Protein AF-A0A843KD02-F1 (afdb_monomer)

Structure (mmCIF, N/CA/C/O backbone):
data_AF-A0A843KD02-F1
#
_entry.id   AF-A0A843KD02-F1
#
loop_
_atom_site.group_PDB
_atom_site.id
_atom_site.type_symbol
_atom_site.label_atom_id
_atom_site.label_alt_id
_atom_site.label_comp_id
_atom_site.label_asym_id
_atom_site.label_entity_id
_atom_site.label_seq_id
_atom_site.pdbx_PDB_ins_code
_atom_site.Cartn_x
_atom_site.Cartn_y
_atom_site.Cartn_z
_atom_site.occupancy
_atom_site.B_iso_or_equiv
_atom_site.auth_seq_id
_atom_site.auth_comp_id
_atom_site.auth_asym_id
_atom_site.auth_atom_id
_atom_site.pdbx_PDB_model_num
ATOM 1 N N . MET A 1 1 ? -51.483 11.552 3.007 1.00 32.06 1 MET A N 1
ATOM 2 C CA . MET A 1 1 ? -51.786 10.573 1.941 1.00 32.06 1 MET A CA 1
ATOM 3 C C . MET A 1 1 ? -52.458 11.363 0.840 1.00 32.06 1 MET A C 1
ATOM 5 O O . MET A 1 1 ? -53.509 11.918 1.112 1.00 32.06 1 MET A O 1
ATOM 9 N N . HIS A 1 2 ? -51.812 11.511 -0.313 1.00 33.66 2 HIS A N 1
ATOM 10 C CA . HIS A 1 2 ? -52.429 12.105 -1.500 1.00 33.66 2 HIS A CA 1
ATOM 11 C C . HIS A 1 2 ? -52.855 10.956 -2.413 1.00 33.66 2 HIS A C 1
ATOM 13 O O . HIS A 1 2 ? -52.085 10.009 -2.581 1.00 33.66 2 HIS A O 1
ATOM 19 N N . ILE A 1 3 ? -54.082 11.013 -2.919 1.00 40.59 3 ILE A N 1
ATOM 20 C CA . ILE A 1 3 ? -54.577 10.119 -3.965 1.00 40.59 3 ILE A CA 1
ATOM 21 C C . ILE A 1 3 ? -54.337 10.852 -5.289 1.00 40.59 3 ILE A C 1
ATOM 23 O O . ILE A 1 3 ? -54.662 12.033 -5.387 1.00 40.59 3 ILE A O 1
ATOM 27 N N . ASP A 1 4 ? -53.688 10.180 -6.242 1.00 43.69 4 ASP A N 1
ATOM 28 C CA . ASP A 1 4 ? -53.538 10.655 -7.622 1.00 43.69 4 ASP A CA 1
ATOM 29 C C . ASP A 1 4 ? -54.827 10.331 -8.388 1.00 43.69 4 ASP A C 1
ATOM 31 O O . ASP A 1 4 ? -55.213 9.163 -8.460 1.00 43.69 4 ASP A O 1
ATOM 35 N N . ASP A 1 5 ? -55.463 11.350 -8.969 1.00 49.00 5 ASP A N 1
ATOM 36 C CA . ASP A 1 5 ? -56.744 11.242 -9.689 1.00 49.00 5 ASP A CA 1
ATOM 37 C C . ASP A 1 5 ? -56.591 10.951 -11.200 1.00 49.00 5 ASP A C 1
ATOM 39 O O . ASP A 1 5 ? -57.577 10.954 -11.938 1.00 49.00 5 ASP A O 1
ATOM 43 N N . GLU A 1 6 ? -55.378 10.676 -11.701 1.00 54.88 6 GLU A N 1
ATOM 44 C CA . GLU A 1 6 ? -55.204 10.281 -13.107 1.00 54.88 6 GLU A CA 1
ATOM 45 C C . GLU A 1 6 ? -55.430 8.772 -13.331 1.00 54.88 6 GLU A C 1
ATOM 47 O O . GLU A 1 6 ? -54.791 7.943 -12.671 1.00 54.88 6 GLU A O 1
ATOM 52 N N . PRO A 1 7 ? -56.282 8.381 -14.302 1.00 54.94 7 PRO A N 1
ATOM 53 C CA . PRO A 1 7 ? -56.555 6.979 -14.589 1.00 54.94 7 PRO A CA 1
ATOM 54 C C . PRO A 1 7 ? -55.362 6.292 -15.273 1.00 54.94 7 PRO A C 1
ATOM 56 O O . PRO A 1 7 ? -54.794 6.794 -16.244 1.00 54.94 7 PRO A O 1
ATOM 59 N N . LEU A 1 8 ? -55.015 5.098 -14.784 1.00 51.06 8 LEU A N 1
ATOM 60 C CA . LEU A 1 8 ? -53.982 4.236 -15.367 1.00 51.06 8 LEU A CA 1
ATOM 61 C C . LEU A 1 8 ? -54.344 3.837 -16.801 1.00 51.06 8 LEU A C 1
ATOM 63 O O . LEU A 1 8 ? -55.480 3.447 -17.083 1.00 51.06 8 LEU A O 1
ATOM 67 N N . ARG A 1 9 ? -53.363 3.877 -17.708 1.00 54.53 9 ARG A N 1
ATOM 68 C CA . ARG A 1 9 ? -53.560 3.401 -19.084 1.00 54.53 9 ARG A CA 1
ATOM 69 C C . ARG A 1 9 ? -53.550 1.865 -19.126 1.00 54.53 9 ARG A C 1
ATOM 71 O O . ARG A 1 9 ? -52.881 1.240 -18.300 1.00 54.53 9 ARG A O 1
ATOM 78 N N . PRO A 1 10 ? -54.239 1.226 -20.090 1.00 40.66 10 PRO A N 1
ATOM 79 C CA . PRO A 1 10 ? -54.243 -0.231 -20.215 1.00 40.66 10 PRO A CA 1
ATOM 80 C C . PRO A 1 10 ? -52.813 -0.789 -20.337 1.00 40.66 10 PRO A C 1
ATOM 82 O O . PRO A 1 10 ? -52.094 -0.457 -21.275 1.00 40.66 10 PRO A O 1
ATOM 85 N N . GLY A 1 11 ? -52.401 -1.617 -19.369 1.00 47.94 11 GLY A N 1
ATOM 86 C CA . GLY A 1 11 ? -51.058 -2.213 -19.288 1.00 47.94 11 GLY A CA 1
ATOM 87 C C . GLY A 1 11 ? -50.050 -1.476 -18.392 1.00 47.94 11 GLY A C 1
ATOM 88 O O . GLY A 1 11 ? -48.938 -1.967 -18.207 1.00 47.94 11 GLY A O 1
ATOM 89 N N . GLU A 1 12 ? -50.409 -0.331 -17.805 1.00 40.59 12 GLU A N 1
ATOM 90 C CA . GLU A 1 12 ? -49.536 0.416 -16.893 1.00 40.59 12 GLU A CA 1
ATOM 91 C C . GLU A 1 12 ? -49.563 -0.191 -15.479 1.00 40.59 12 GLU A C 1
ATOM 93 O O . GLU A 1 12 ? -50.566 -0.124 -14.769 1.00 40.59 12 GLU A O 1
ATOM 98 N N . VAL A 1 13 ? -48.441 -0.773 -15.043 1.00 45.72 13 VAL A N 1
ATOM 99 C CA . VAL A 1 13 ? -48.259 -1.252 -13.665 1.00 45.72 13 VAL A CA 1
ATOM 100 C C . VAL A 1 13 ? -47.452 -0.216 -12.884 1.00 45.72 13 VAL A C 1
ATOM 102 O O . VAL A 1 13 ? -46.231 -0.138 -13.016 1.00 45.72 13 VAL A O 1
ATOM 105 N N . ARG A 1 14 ? -48.113 0.580 -12.035 1.00 44.19 14 ARG A N 1
ATOM 106 C CA . ARG A 1 14 ? -47.422 1.461 -11.077 1.00 44.19 14 ARG A CA 1
ATOM 107 C C . ARG A 1 14 ? -47.046 0.673 -9.827 1.00 44.19 14 ARG A C 1
ATOM 109 O O . ARG A 1 14 ? -47.828 0.540 -8.889 1.00 44.19 14 ARG A O 1
ATOM 116 N N . ALA A 1 15 ? -45.827 0.142 -9.805 1.00 41.34 15 ALA A N 1
ATOM 117 C CA . ALA A 1 15 ? -45.254 -0.427 -8.592 1.00 41.34 15 ALA A CA 1
ATOM 118 C C . ALA A 1 15 ? -44.835 0.710 -7.645 1.00 41.34 15 ALA A C 1
ATOM 120 O O . ALA A 1 15 ? -43.741 1.264 -7.756 1.00 41.34 15 ALA A O 1
ATOM 121 N N . PHE A 1 16 ? -45.699 1.065 -6.693 1.00 38.22 16 PHE A N 1
ATOM 122 C CA . PHE A 1 16 ? -45.320 1.929 -5.576 1.00 38.22 16 PHE A CA 1
ATOM 123 C C . PHE A 1 16 ? -44.419 1.144 -4.616 1.00 38.22 16 PHE A C 1
ATOM 125 O O . PHE A 1 16 ? -44.873 0.585 -3.617 1.00 38.22 16 PHE A O 1
ATOM 132 N N . VAL A 1 17 ? -43.120 1.089 -4.911 1.00 41.28 17 VAL A N 1
ATOM 133 C CA . VAL A 1 17 ? -42.133 0.565 -3.963 1.00 41.28 17 VAL A CA 1
ATOM 134 C C . VAL A 1 17 ? -41.955 1.603 -2.857 1.00 41.28 17 VAL A C 1
ATOM 136 O O . VAL A 1 17 ? -41.122 2.504 -2.939 1.00 41.28 17 VAL A O 1
ATOM 139 N N . LYS A 1 18 ? -42.754 1.488 -1.790 1.00 35.91 18 LYS A N 1
ATOM 140 C CA . LYS A 1 18 ? -42.422 2.117 -0.509 1.00 35.91 18 LYS A CA 1
ATOM 141 C C . LYS A 1 18 ? -41.148 1.453 0.004 1.00 35.91 18 LYS A C 1
ATOM 143 O O . LYS A 1 18 ? -41.208 0.381 0.605 1.00 35.91 18 LYS A O 1
ATOM 148 N N . TYR A 1 19 ? -40.004 2.100 -0.199 1.00 41.25 19 TYR A N 1
ATOM 149 C CA . TYR A 1 19 ? -38.806 1.790 0.569 1.00 41.25 19 TYR A CA 1
ATOM 150 C C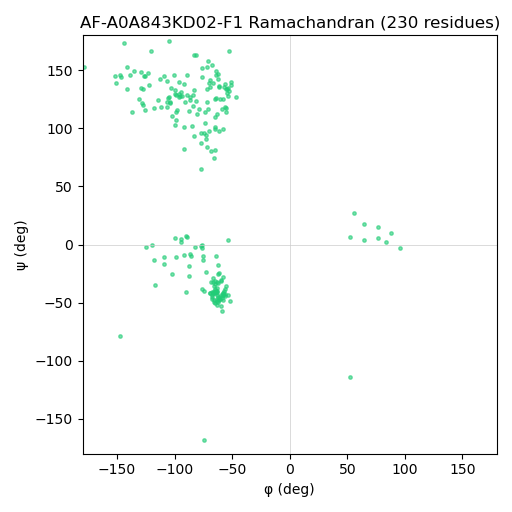 . TYR A 1 19 ? -39.124 2.071 2.040 1.00 41.25 19 TYR A C 1
ATOM 152 O O . TYR A 1 19 ? -39.099 3.215 2.491 1.00 41.25 19 TYR A O 1
ATOM 160 N N . LYS A 1 20 ? -39.468 1.025 2.801 1.00 39.34 20 LYS A N 1
ATOM 161 C CA . LYS A 1 20 ? -39.332 1.087 4.254 1.00 39.34 20 LYS A CA 1
ATOM 162 C C . LYS A 1 20 ? -37.853 1.359 4.501 1.00 39.34 20 LYS A C 1
ATOM 164 O O . LYS A 1 20 ? -37.009 0.565 4.094 1.00 39.34 20 LYS A O 1
ATOM 169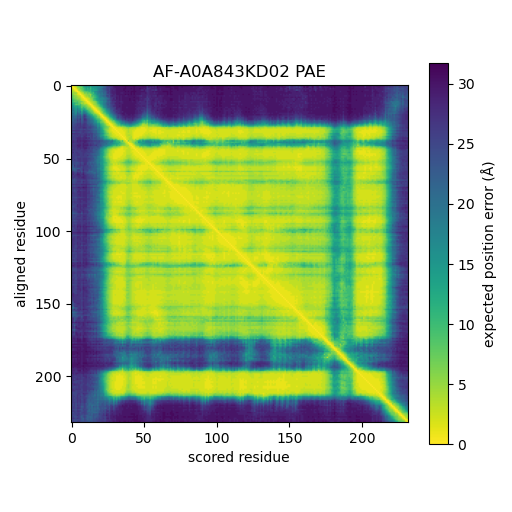 N N . SER A 1 21 ? -37.553 2.504 5.099 1.00 45.78 21 SER A N 1
ATOM 170 C CA . SER A 1 21 ? -36.219 2.895 5.537 1.00 45.78 21 SER A CA 1
ATOM 171 C C . SER A 1 21 ? -35.767 1.967 6.664 1.00 45.78 21 SER A C 1
ATOM 173 O O . SER A 1 21 ? -35.783 2.328 7.839 1.00 45.78 21 SER A O 1
ATOM 175 N N . THR A 1 22 ? -35.410 0.735 6.319 1.00 46.38 22 THR A N 1
ATOM 176 C CA . THR A 1 22 ? -34.542 -0.081 7.157 1.00 46.38 22 THR A CA 1
ATOM 177 C C . THR A 1 22 ? -33.207 0.659 7.200 1.00 46.38 22 THR A C 1
ATOM 179 O O . THR A 1 22 ? -32.698 0.987 6.124 1.00 46.38 22 THR A O 1
ATOM 182 N N . PRO A 1 23 ? -32.637 0.982 8.376 1.00 41.84 23 PRO A N 1
ATOM 183 C CA . PRO A 1 23 ? -31.315 1.589 8.413 1.00 41.84 23 PRO A CA 1
ATOM 184 C C . PRO A 1 23 ? -30.366 0.653 7.666 1.00 41.84 23 PRO A C 1
ATOM 186 O O . PRO A 1 23 ? -30.246 -0.526 8.011 1.00 41.84 23 PRO A O 1
ATOM 189 N N . ALA A 1 24 ? -29.772 1.152 6.580 1.00 54.53 24 ALA A N 1
ATOM 190 C CA . ALA A 1 24 ? -28.795 0.396 5.819 1.00 54.53 24 ALA A CA 1
ATOM 191 C C . ALA A 1 24 ? -27.715 -0.065 6.801 1.00 54.53 24 ALA A C 1
ATOM 193 O O . ALA A 1 24 ? -27.194 0.746 7.571 1.00 54.53 24 ALA A O 1
ATOM 194 N N . ARG A 1 25 ? -27.410 -1.370 6.815 1.00 50.53 25 ARG A N 1
ATOM 195 C CA . ARG A 1 25 ? -26.262 -1.896 7.562 1.00 50.53 25 ARG A CA 1
ATOM 196 C C . ARG A 1 25 ? -25.067 -0.987 7.241 1.00 50.53 25 ARG A C 1
ATOM 198 O O . ARG A 1 25 ? -24.831 -0.774 6.048 1.00 50.53 25 ARG A O 1
ATOM 205 N N . PRO A 1 26 ? -24.352 -0.433 8.240 1.00 58.72 26 PRO A N 1
ATOM 206 C CA . PRO A 1 26 ? -23.206 0.419 7.957 1.00 58.72 26 PRO A CA 1
ATOM 207 C C . PRO A 1 26 ? -22.272 -0.346 7.024 1.00 58.72 26 PRO A C 1
ATOM 209 O O . PRO A 1 26 ? -22.031 -1.541 7.238 1.00 58.72 26 PRO A O 1
ATOM 212 N N . ALA A 1 27 ? -21.834 0.317 5.952 1.00 65.75 27 ALA A N 1
ATOM 213 C CA . ALA A 1 27 ? -20.947 -0.298 4.979 1.00 65.75 27 ALA A CA 1
ATOM 214 C C . ALA A 1 27 ? -19.751 -0.918 5.723 1.00 65.75 27 ALA A C 1
ATOM 216 O O . ALA A 1 27 ? -19.285 -0.343 6.717 1.00 65.75 27 ALA A O 1
ATOM 217 N N . PRO A 1 28 ? -19.283 -2.111 5.311 1.00 73.31 28 PRO A N 1
ATOM 218 C CA . PRO A 1 28 ? -18.129 -2.718 5.950 1.00 73.31 28 PRO A CA 1
ATOM 219 C C . PRO A 1 28 ? -16.972 -1.720 5.915 1.00 73.31 28 PRO A C 1
ATOM 221 O O . PRO A 1 28 ? -16.721 -1.076 4.895 1.00 73.31 28 PRO A O 1
ATOM 224 N N . GLN A 1 29 ? -16.298 -1.567 7.055 1.00 86.94 29 GLN A N 1
ATOM 225 C CA . GLN A 1 29 ? -15.121 -0.710 7.149 1.00 86.94 29 GLN A CA 1
ATOM 226 C C . GLN A 1 29 ? -14.102 -1.179 6.108 1.00 86.94 29 GLN A C 1
ATOM 228 O O . GLN A 1 29 ? -13.921 -2.383 5.929 1.00 86.94 29 GLN A O 1
ATOM 233 N N . ARG A 1 30 ? -13.456 -0.239 5.419 1.00 93.62 30 ARG A N 1
ATOM 234 C CA . ARG A 1 30 ? -12.474 -0.552 4.380 1.00 93.62 30 ARG A CA 1
ATOM 235 C C . ARG A 1 30 ? -11.072 -0.278 4.874 1.00 93.62 30 ARG A C 1
ATOM 237 O O . ARG A 1 30 ? -10.778 0.840 5.309 1.00 93.62 30 ARG A O 1
ATOM 244 N N . TYR A 1 31 ? -10.219 -1.286 4.770 1.00 95.81 31 TYR A N 1
ATOM 245 C CA . TYR A 1 31 ? -8.817 -1.192 5.136 1.00 95.81 31 TYR A CA 1
ATOM 246 C C . TYR A 1 31 ? -7.921 -1.567 3.966 1.00 95.81 31 TYR A C 1
ATOM 248 O O . TYR A 1 31 ? -8.243 -2.433 3.155 1.00 95.81 31 TYR A O 1
ATOM 256 N N . PHE A 1 32 ? -6.764 -0.927 3.909 1.00 96.94 32 PHE A N 1
ATOM 257 C CA . PHE A 1 32 ? -5.723 -1.228 2.947 1.00 96.94 32 PHE A CA 1
ATOM 258 C C . PHE A 1 32 ? -4.424 -1.438 3.711 1.00 96.94 32 PHE A C 1
ATOM 260 O O . PHE A 1 32 ? -4.001 -0.557 4.456 1.00 96.94 32 PHE A O 1
ATOM 267 N N . VAL A 1 33 ? -3.823 -2.611 3.558 1.00 97.62 33 VAL A N 1
ATOM 268 C CA . VAL A 1 33 ? -2.510 -2.924 4.122 1.00 97.62 33 VAL A CA 1
ATOM 269 C C . VAL A 1 33 ? -1.502 -2.736 3.004 1.00 97.62 33 VAL A C 1
ATOM 271 O O . VAL A 1 33 ? -1.579 -3.456 2.017 1.00 97.62 33 VAL A O 1
ATOM 274 N N . GLY A 1 34 ? -0.612 -1.760 3.112 1.00 96.62 34 GLY A N 1
ATOM 275 C CA . GLY A 1 34 ? 0.504 -1.600 2.187 1.00 96.62 34 GLY A CA 1
ATOM 276 C C . GLY A 1 34 ? 1.761 -2.228 2.751 1.00 96.62 34 GLY A C 1
ATOM 277 O O . GLY A 1 34 ? 2.014 -2.116 3.948 1.00 96.62 34 GLY A O 1
ATOM 278 N N . TRP A 1 35 ? 2.526 -2.886 1.892 1.00 95.25 35 TRP A N 1
ATOM 279 C CA . TRP A 1 35 ? 3.757 -3.567 2.257 1.00 95.25 35 TRP A CA 1
ATOM 280 C C . TRP A 1 35 ? 4.837 -3.280 1.217 1.00 95.25 35 TRP A C 1
ATOM 282 O O . TRP A 1 35 ? 4.718 -3.691 0.060 1.00 95.25 35 TRP A O 1
ATOM 292 N N . ASP A 1 36 ? 5.872 -2.566 1.648 1.00 92.06 36 ASP A N 1
ATOM 293 C CA . ASP A 1 36 ? 7.106 -2.407 0.891 1.00 92.06 36 ASP A CA 1
ATOM 294 C C . ASP A 1 36 ? 8.143 -3.430 1.371 1.00 92.06 36 ASP A C 1
ATOM 296 O O . ASP A 1 36 ? 8.382 -3.586 2.575 1.00 92.06 36 ASP A O 1
ATOM 300 N N . ILE A 1 37 ? 8.698 -4.188 0.428 1.00 87.81 37 ILE A N 1
ATOM 301 C CA . ILE A 1 37 ? 9.467 -5.399 0.712 1.00 87.81 37 ILE A CA 1
ATOM 302 C C . ILE A 1 37 ? 10.958 -5.077 0.663 1.00 87.81 37 ILE A C 1
ATOM 304 O O . ILE A 1 37 ? 11.553 -4.963 -0.407 1.00 87.81 37 ILE A O 1
ATOM 308 N N . GLY A 1 38 ? 11.572 -5.040 1.842 1.00 82.06 38 GLY A N 1
ATOM 309 C CA . GLY A 1 38 ? 13.021 -4.996 2.035 1.00 82.06 38 GLY A CA 1
ATOM 310 C C . GLY A 1 38 ? 13.585 -6.349 2.486 1.00 82.06 38 GLY A C 1
ATOM 311 O O . GLY A 1 38 ? 12.848 -7.301 2.758 1.00 82.06 38 GLY A O 1
ATOM 312 N N . GLN A 1 39 ? 14.912 -6.459 2.591 1.00 67.25 39 GLN A N 1
ATOM 313 C CA . GLN A 1 39 ? 15.539 -7.641 3.201 1.00 67.25 39 GLN A CA 1
ATOM 314 C C . GLN A 1 39 ? 16.841 -7.308 3.936 1.00 67.25 39 GLN A C 1
ATOM 316 O O . GLN A 1 39 ? 16.852 -7.262 5.165 1.00 67.25 39 GLN A O 1
ATOM 321 N N . SER A 1 40 ? 17.944 -7.138 3.203 1.00 61.97 40 SER A N 1
ATOM 322 C CA . SER A 1 40 ? 19.294 -7.171 3.791 1.00 61.97 40 SER A CA 1
ATOM 323 C C . SER A 1 40 ? 19.930 -5.794 3.983 1.00 61.97 40 SER A C 1
ATOM 325 O O . SER A 1 40 ? 20.813 -5.662 4.823 1.00 61.97 40 SER A O 1
ATOM 327 N N . GLN A 1 41 ? 19.518 -4.793 3.201 1.00 61.66 41 GLN A N 1
ATOM 328 C CA . GLN A 1 41 ? 20.039 -3.418 3.281 1.00 61.66 41 GLN A CA 1
ATOM 329 C C . GLN A 1 41 ? 18.945 -2.419 3.669 1.00 61.66 41 GLN A C 1
ATOM 331 O O . GLN A 1 41 ? 19.209 -1.506 4.442 1.00 61.66 41 GLN A O 1
ATOM 336 N N . ASP A 1 42 ? 17.715 -2.662 3.212 1.00 70.94 42 ASP A N 1
ATOM 337 C CA . ASP A 1 42 ? 16.548 -1.840 3.512 1.00 70.94 42 ASP A CA 1
ATOM 338 C C . ASP A 1 42 ? 15.573 -2.556 4.448 1.00 70.94 42 ASP A C 1
ATOM 340 O O . ASP A 1 42 ? 15.375 -3.778 4.369 1.00 70.94 42 ASP A O 1
ATOM 344 N N . TYR A 1 43 ? 14.937 -1.774 5.320 1.00 80.94 43 TYR A N 1
ATOM 345 C CA . TYR A 1 43 ? 13.811 -2.234 6.124 1.00 80.94 43 TYR A CA 1
ATOM 346 C C . TYR A 1 43 ? 12.624 -2.602 5.228 1.00 80.94 43 TYR A C 1
ATOM 348 O O . TYR A 1 43 ? 12.421 -2.024 4.166 1.00 80.94 43 TYR A O 1
ATOM 356 N N . SER A 1 44 ? 11.818 -3.568 5.671 1.00 89.31 44 SER A N 1
ATOM 357 C CA . SER A 1 44 ? 10.479 -3.752 5.100 1.00 89.31 44 SER A CA 1
ATOM 358 C C . SER A 1 44 ? 9.499 -2.894 5.875 1.00 89.31 44 SER A C 1
ATOM 360 O O . SER A 1 44 ? 9.450 -2.998 7.102 1.00 89.31 44 SER A O 1
ATOM 362 N N . ALA A 1 45 ? 8.706 -2.088 5.183 1.00 93.06 45 ALA A N 1
ATOM 363 C CA . ALA A 1 45 ? 7.720 -1.217 5.802 1.00 93.06 45 ALA A CA 1
ATOM 364 C C . ALA A 1 45 ? 6.305 -1.746 5.580 1.00 93.06 45 ALA A C 1
ATOM 366 O O . ALA A 1 45 ? 5.958 -2.218 4.496 1.00 93.06 45 ALA A O 1
ATOM 367 N N . VAL A 1 46 ? 5.460 -1.632 6.602 1.00 96.00 46 VAL A N 1
ATOM 368 C CA . VAL A 1 46 ? 4.041 -1.978 6.514 1.00 96.00 46 VAL A CA 1
ATOM 369 C C . VAL A 1 46 ? 3.208 -0.822 7.047 1.00 96.00 46 VAL A C 1
ATOM 371 O O . VAL A 1 46 ? 3.485 -0.263 8.110 1.00 96.00 46 VAL A O 1
ATOM 374 N N . ALA A 1 47 ? 2.155 -0.476 6.313 1.00 96.75 47 ALA A N 1
ATOM 375 C CA . ALA A 1 47 ? 1.193 0.541 6.703 1.00 96.75 47 ALA A CA 1
ATOM 376 C C . ALA A 1 47 ? -0.229 -0.015 6.654 1.00 96.75 47 ALA A C 1
ATOM 378 O O . ALA A 1 47 ? -0.575 -0.791 5.766 1.00 96.75 47 ALA A O 1
ATOM 379 N N . VAL A 1 48 ? -1.090 0.425 7.574 1.00 96.94 48 VAL A N 1
ATOM 380 C CA . VAL A 1 48 ? -2.531 0.136 7.511 1.00 96.94 48 VAL A CA 1
ATOM 381 C C . VAL A 1 48 ? -3.302 1.436 7.381 1.00 96.94 48 VAL A C 1
ATOM 383 O O . VAL A 1 48 ? -3.290 2.280 8.279 1.00 96.94 48 VAL A O 1
ATOM 386 N N . LEU A 1 49 ? -4.013 1.577 6.269 1.00 96.31 49 LEU A N 1
ATOM 387 C CA . LEU A 1 49 ? -4.876 2.705 5.968 1.00 96.31 49 LEU A CA 1
ATOM 388 C C . LEU A 1 49 ? -6.329 2.295 6.179 1.00 96.31 49 LEU A C 1
ATOM 390 O O . LEU A 1 49 ? -6.770 1.246 5.719 1.00 96.31 49 LEU A O 1
ATOM 394 N N . LYS A 1 50 ? -7.097 3.155 6.836 1.00 95.62 50 LYS A N 1
ATOM 395 C CA . LYS A 1 50 ? -8.548 3.055 6.953 1.00 95.62 50 LYS A CA 1
ATOM 396 C C . LYS A 1 50 ? -9.190 4.083 6.029 1.00 95.62 50 LYS A C 1
ATOM 398 O O . LYS A 1 50 ? -8.893 5.270 6.153 1.00 95.62 50 LYS A O 1
ATOM 403 N N . LYS A 1 51 ? -10.104 3.658 5.156 1.00 94.25 51 LYS A N 1
ATOM 404 C CA . LYS A 1 51 ? -10.952 4.583 4.391 1.00 94.25 51 LYS A CA 1
ATOM 405 C C . LYS A 1 51 ? -12.185 4.936 5.221 1.00 94.25 51 LYS A C 1
ATOM 407 O O . LYS A 1 51 ? -12.866 4.053 5.737 1.00 94.25 51 LYS A O 1
ATOM 412 N N . THR A 1 52 ? -12.433 6.226 5.401 1.00 90.56 52 THR A N 1
ATOM 413 C CA . THR A 1 52 ? -13.598 6.743 6.121 1.00 90.56 52 THR A CA 1
ATOM 414 C C . THR A 1 52 ? -14.811 6.800 5.201 1.00 90.56 52 THR A C 1
ATOM 416 O O . THR A 1 52 ? -14.676 6.809 3.976 1.00 90.56 52 THR A O 1
ATOM 419 N N . ASP A 1 53 ? -16.003 6.907 5.785 1.00 85.75 53 ASP A N 1
ATOM 420 C CA . ASP A 1 53 ? -17.253 7.026 5.022 1.00 85.75 53 ASP A CA 1
ATOM 421 C C . ASP A 1 53 ? -17.292 8.298 4.156 1.00 85.75 53 ASP A C 1
ATOM 423 O O . ASP A 1 53 ? -17.928 8.324 3.107 1.00 85.75 53 ASP A O 1
ATOM 427 N N . ALA A 1 54 ? -16.546 9.336 4.552 1.00 85.44 54 ALA A N 1
ATOM 428 C CA . ALA A 1 54 ? -16.374 10.570 3.786 1.00 85.44 54 ALA A CA 1
ATOM 429 C C . ALA A 1 54 ? -15.398 10.429 2.599 1.00 85.44 54 ALA A C 1
ATOM 431 O O . ALA A 1 54 ? -15.154 11.401 1.891 1.00 85.44 54 ALA A O 1
ATOM 432 N N . GLY A 1 55 ? -14.801 9.250 2.396 1.00 86.25 55 GLY A N 1
ATOM 433 C CA . GLY A 1 55 ? -13.827 8.996 1.333 1.00 86.25 55 GLY A CA 1
ATOM 434 C C . GLY A 1 55 ? -12.391 9.407 1.666 1.00 86.25 55 GLY A C 1
ATOM 435 O O . GLY A 1 55 ? -11.513 9.214 0.830 1.00 86.25 55 GLY A O 1
ATOM 436 N N . ASN A 1 56 ? -12.139 9.913 2.878 1.00 91.88 56 ASN A N 1
ATOM 437 C CA . ASN A 1 56 ? -10.794 10.251 3.349 1.00 91.88 56 ASN A CA 1
ATOM 438 C C . ASN A 1 56 ? -10.052 9.007 3.851 1.00 91.88 56 ASN A C 1
ATOM 440 O O . ASN A 1 56 ? -10.662 7.995 4.194 1.00 91.88 56 ASN A O 1
ATOM 444 N N . TYR A 1 57 ? -8.738 9.113 3.983 1.00 95.19 57 TYR A N 1
ATOM 445 C CA . TYR A 1 57 ? -7.861 8.056 4.467 1.00 95.19 57 TYR A CA 1
ATOM 446 C C . TYR A 1 57 ? -7.248 8.423 5.813 1.00 95.19 57 TYR A C 1
ATOM 448 O O . TYR A 1 57 ? -6.887 9.574 6.062 1.00 95.19 57 TYR A O 1
ATOM 456 N N . VAL A 1 58 ? -7.107 7.430 6.684 1.00 95.44 58 VAL A N 1
ATOM 457 C CA . VAL A 1 58 ? -6.361 7.563 7.935 1.00 95.44 58 VAL A CA 1
ATOM 458 C C . VAL A 1 58 ? -5.336 6.443 8.020 1.00 95.44 58 VAL A C 1
ATOM 460 O O . VAL A 1 58 ? -5.706 5.271 7.999 1.00 95.44 58 VAL A O 1
ATOM 463 N N . VAL A 1 59 ? -4.056 6.795 8.108 1.00 95.62 59 VAL A N 1
ATOM 464 C CA . VAL A 1 59 ? -2.986 5.853 8.443 1.00 95.62 59 VAL A CA 1
ATOM 465 C C . VAL A 1 59 ? -3.112 5.543 9.932 1.00 95.62 59 VAL A C 1
ATOM 467 O O . VAL A 1 59 ? -2.956 6.437 10.763 1.00 95.62 59 VAL A O 1
ATOM 470 N N . ASN A 1 60 ? -3.437 4.293 10.256 1.00 93.44 60 ASN A N 1
ATOM 471 C CA . ASN A 1 60 ? -3.711 3.816 11.615 1.00 93.44 60 ASN A CA 1
ATOM 472 C C . ASN A 1 60 ? -2.612 2.904 12.169 1.00 93.44 60 ASN A C 1
ATOM 474 O O . ASN A 1 60 ? -2.654 2.560 13.346 1.00 93.44 60 ASN A O 1
ATOM 478 N N . HIS A 1 61 ? -1.679 2.476 11.324 1.00 94.88 61 HIS A N 1
ATOM 479 C CA . HIS A 1 61 ? -0.555 1.631 11.703 1.00 94.88 61 HIS A CA 1
ATOM 480 C C . HIS A 1 61 ? 0.612 1.912 10.772 1.00 94.88 61 HIS A C 1
ATOM 482 O O . HIS A 1 61 ? 0.398 2.059 9.566 1.00 94.88 61 HIS A O 1
ATOM 488 N N . LEU A 1 62 ? 1.809 1.960 11.342 1.00 94.00 62 LEU A N 1
ATOM 489 C CA . LEU A 1 62 ? 3.083 2.028 10.641 1.00 94.00 62 LEU A CA 1
ATOM 490 C C . LEU A 1 62 ? 4.076 1.161 11.405 1.00 94.00 62 LEU A C 1
ATOM 492 O O . LEU A 1 62 ? 4.174 1.251 12.630 1.00 94.00 62 LEU A O 1
ATOM 496 N N . GLU A 1 63 ? 4.814 0.337 10.682 1.00 93.50 63 GLU A N 1
ATOM 497 C CA . GLU A 1 63 ? 5.868 -0.498 11.242 1.00 93.50 63 GLU A CA 1
ATOM 498 C C . GLU A 1 63 ? 6.992 -0.688 10.225 1.00 93.50 63 GLU A C 1
ATOM 500 O O . GLU A 1 63 ? 6.747 -0.788 9.023 1.00 93.50 63 GLU A O 1
ATOM 505 N N . ARG A 1 64 ? 8.224 -0.779 10.729 1.00 92.81 64 ARG A N 1
ATOM 506 C CA . ARG A 1 64 ? 9.355 -1.369 10.014 1.00 92.81 64 ARG A CA 1
ATOM 507 C C . ARG A 1 64 ? 9.603 -2.754 10.604 1.00 92.81 64 ARG A C 1
ATOM 509 O O . ARG A 1 64 ? 9.794 -2.882 11.814 1.00 92.81 64 ARG A O 1
ATOM 516 N N . LEU A 1 65 ? 9.565 -3.791 9.772 1.00 91.50 65 LEU A N 1
ATOM 517 C CA . LEU A 1 65 ? 9.899 -5.154 10.183 1.00 91.50 65 LEU A CA 1
ATOM 518 C C . LEU A 1 65 ? 11.392 -5.241 10.512 1.00 91.50 65 LEU A C 1
ATOM 520 O O . LEU A 1 65 ? 12.197 -4.467 9.999 1.00 91.50 65 LEU A O 1
ATOM 524 N N . SER A 1 66 ? 11.775 -6.193 11.363 1.00 87.12 66 SER A N 1
ATOM 525 C CA . SER A 1 66 ? 13.176 -6.382 11.750 1.00 87.12 66 SER A CA 1
ATOM 526 C C . SER A 1 66 ? 14.077 -6.585 10.527 1.00 87.12 66 SER A C 1
ATOM 528 O O . SER A 1 66 ? 13.761 -7.386 9.645 1.00 87.12 66 SER A O 1
ATOM 530 N N . LEU A 1 67 ? 15.213 -5.885 10.491 1.00 86.69 67 LEU A N 1
ATOM 531 C CA . LEU A 1 67 ? 16.190 -6.019 9.411 1.00 86.69 67 LEU A CA 1
ATOM 532 C C . LEU A 1 67 ? 16.649 -7.480 9.288 1.00 86.69 67 LEU A C 1
ATOM 534 O O . LEU A 1 67 ? 16.898 -8.146 10.295 1.00 86.69 67 LEU A O 1
ATOM 538 N N . GLY A 1 68 ? 16.729 -7.991 8.059 1.00 85.19 68 GLY A N 1
ATOM 539 C CA . GLY A 1 68 ? 17.069 -9.390 7.799 1.00 85.19 68 GLY A CA 1
ATOM 540 C C . GLY A 1 68 ? 15.938 -10.393 8.060 1.00 85.19 68 GLY A C 1
ATOM 541 O O . GLY A 1 68 ? 16.162 -11.598 7.931 1.00 85.19 68 GLY A O 1
ATOM 542 N N . MET A 1 69 ? 14.720 -9.943 8.391 1.00 90.19 69 MET A N 1
ATOM 543 C CA . MET A 1 69 ? 13.561 -10.835 8.489 1.00 90.19 69 MET A CA 1
ATOM 544 C C . MET A 1 69 ? 13.331 -11.559 7.155 1.00 90.19 69 MET A C 1
ATOM 546 O O . MET A 1 69 ? 13.188 -10.933 6.104 1.00 90.19 69 MET A O 1
ATOM 550 N N . SER A 1 70 ? 13.274 -12.893 7.201 1.00 91.88 70 SER A N 1
ATOM 551 C CA . SER A 1 70 ? 13.098 -13.717 6.001 1.00 91.88 70 SER A CA 1
ATOM 552 C C . SER A 1 70 ? 11.747 -13.460 5.322 1.00 91.88 70 SER A C 1
ATOM 554 O O . SER A 1 70 ? 10.748 -13.252 6.013 1.00 91.88 70 SER A O 1
ATOM 556 N N . TYR A 1 71 ? 11.676 -13.535 3.987 1.00 92.31 71 TYR A N 1
ATOM 557 C CA . TYR A 1 71 ? 10.410 -13.347 3.264 1.00 92.31 71 TYR A CA 1
ATOM 558 C C . TYR A 1 71 ? 9.275 -14.259 3.759 1.00 92.31 71 TYR A C 1
ATOM 560 O O . TYR A 1 71 ? 8.182 -13.743 3.973 1.00 92.31 71 TYR A O 1
ATOM 568 N N . PRO A 1 72 ? 9.481 -15.567 4.032 1.00 93.88 72 PRO A N 1
ATOM 569 C CA . PRO A 1 72 ? 8.436 -16.396 4.637 1.00 93.88 72 PRO A CA 1
ATOM 570 C C . PRO A 1 72 ? 7.909 -15.835 5.964 1.00 93.88 72 PRO A C 1
ATOM 572 O O . PRO A 1 72 ? 6.693 -15.748 6.138 1.00 93.88 72 PRO A O 1
ATOM 575 N N . SER A 1 73 ? 8.805 -15.385 6.851 1.00 94.50 73 SER A N 1
ATOM 576 C CA . SER A 1 73 ? 8.438 -14.766 8.132 1.00 94.50 73 SER A CA 1
ATOM 577 C C . SER A 1 73 ? 7.685 -13.447 7.949 1.00 94.50 73 SER A C 1
ATOM 579 O O . SER A 1 73 ? 6.721 -13.197 8.669 1.00 94.50 73 SER A O 1
ATOM 581 N N . GLN A 1 74 ? 8.067 -12.628 6.965 1.00 94.38 74 GLN A N 1
ATOM 582 C CA . GLN A 1 74 ? 7.316 -11.416 6.629 1.00 94.38 74 GLN A CA 1
ATOM 583 C C . GLN A 1 74 ? 5.899 -11.769 6.146 1.00 94.38 74 GLN A C 1
ATOM 585 O O . GLN A 1 74 ? 4.925 -11.173 6.596 1.00 94.38 74 GLN A O 1
ATOM 590 N N . ILE A 1 75 ? 5.748 -12.793 5.297 1.00 95.19 75 ILE A N 1
ATOM 591 C CA . ILE A 1 75 ? 4.427 -13.246 4.833 1.00 95.19 75 ILE A CA 1
ATOM 592 C C . ILE A 1 75 ? 3.583 -13.777 6.007 1.00 95.19 75 ILE A C 1
ATOM 594 O O . ILE A 1 75 ? 2.385 -13.505 6.057 1.00 95.19 75 ILE A O 1
ATOM 598 N N . ASP A 1 76 ? 4.171 -14.521 6.953 1.00 95.62 76 ASP A N 1
ATOM 599 C CA . ASP A 1 76 ? 3.496 -14.939 8.199 1.00 95.62 76 ASP A CA 1
ATOM 600 C C . ASP A 1 76 ? 2.998 -13.750 9.025 1.00 95.62 76 ASP A C 1
ATOM 602 O O . ASP A 1 76 ? 1.866 -13.756 9.523 1.00 95.62 76 ASP A O 1
ATOM 606 N N . HIS A 1 77 ? 3.829 -12.715 9.143 1.00 95.31 77 HIS A N 1
ATOM 607 C CA . HIS A 1 77 ? 3.483 -11.490 9.851 1.00 95.31 77 HIS A CA 1
ATOM 608 C C . HIS A 1 77 ? 2.305 -10.771 9.184 1.00 95.31 77 HIS A C 1
ATOM 610 O O . HIS A 1 77 ? 1.306 -10.487 9.846 1.00 95.31 77 HIS A O 1
ATOM 616 N N . ILE A 1 78 ? 2.350 -10.578 7.861 1.00 95.56 78 ILE A N 1
ATOM 617 C CA . ILE A 1 78 ? 1.253 -9.966 7.094 1.00 95.56 78 ILE A CA 1
ATOM 618 C C . ILE A 1 78 ? -0.024 -10.812 7.160 1.00 95.56 78 ILE A C 1
ATOM 620 O O . ILE A 1 78 ? -1.114 -10.263 7.335 1.00 95.56 78 ILE A O 1
ATOM 624 N N . TYR A 1 79 ? 0.088 -12.142 7.072 1.00 95.00 79 TYR A N 1
ATOM 625 C CA . TYR A 1 79 ? -1.049 -13.053 7.233 1.00 95.00 79 TYR A CA 1
ATOM 626 C C . TYR A 1 79 ? -1.724 -12.858 8.593 1.00 95.00 79 TYR A C 1
ATOM 628 O O . TYR A 1 79 ? -2.947 -12.727 8.680 1.00 95.00 79 TYR A O 1
ATOM 636 N N . SER A 1 80 ? -0.924 -12.806 9.656 1.00 94.94 80 SER A N 1
ATOM 637 C CA . SER A 1 80 ? -1.406 -12.619 11.023 1.00 94.94 80 SER A CA 1
ATOM 638 C C . SER A 1 80 ? -2.036 -11.239 11.213 1.00 94.94 80 SER A C 1
ATOM 640 O O . SER A 1 80 ? -3.091 -11.124 11.837 1.00 94.94 80 SER A O 1
ATOM 642 N N . LEU A 1 81 ? -1.435 -10.197 10.629 1.00 94.12 81 LEU A N 1
ATOM 643 C CA . LEU A 1 81 ? -1.949 -8.830 10.663 1.00 94.12 81 LEU A CA 1
ATOM 644 C C . LEU A 1 81 ? -3.314 -8.731 9.970 1.00 94.12 81 LEU A C 1
ATOM 646 O O . LEU A 1 81 ? -4.266 -8.232 10.570 1.00 94.12 81 LEU A O 1
ATOM 650 N N . ALA A 1 82 ? -3.443 -9.260 8.750 1.00 93.19 82 ALA A N 1
ATOM 651 C CA . ALA A 1 82 ? -4.694 -9.243 7.990 1.00 93.19 82 ALA A CA 1
ATOM 652 C C . ALA A 1 82 ? -5.823 -10.031 8.684 1.00 93.19 82 ALA A C 1
ATOM 654 O O . ALA A 1 82 ? -6.988 -9.641 8.606 1.00 93.19 82 ALA A O 1
ATOM 655 N N . ASN A 1 83 ? -5.480 -11.097 9.416 1.00 92.75 83 ASN A N 1
ATOM 656 C CA . ASN A 1 83 ? -6.424 -11.922 10.177 1.00 92.75 83 ASN A CA 1
ATOM 657 C C . ASN A 1 83 ? -6.661 -11.444 11.623 1.00 92.75 83 ASN A C 1
ATOM 659 O O . ASN A 1 83 ? -7.391 -12.084 12.386 1.00 92.75 83 ASN A O 1
ATOM 663 N N . ARG A 1 84 ? -6.115 -10.291 12.020 1.00 93.00 84 ARG A N 1
ATOM 664 C CA . ARG A 1 84 ? -6.367 -9.686 13.333 1.00 93.00 84 ARG A CA 1
ATOM 665 C C . ARG A 1 84 ? -7.590 -8.768 13.285 1.00 93.00 84 ARG A C 1
ATOM 667 O O . ARG A 1 84 ? -7.824 -8.072 12.303 1.00 93.00 84 ARG A O 1
ATOM 674 N N . LYS A 1 85 ? -8.377 -8.683 14.365 1.00 88.75 85 LYS A N 1
ATOM 675 C CA . LYS A 1 85 ? -9.416 -7.637 14.482 1.00 88.75 85 LYS A CA 1
ATOM 676 C C . LYS A 1 85 ? -8.760 -6.245 14.597 1.00 88.75 85 LYS A C 1
ATOM 678 O O . LYS A 1 85 ? -7.791 -6.113 15.343 1.00 88.75 85 LYS A O 1
ATOM 683 N N . PRO A 1 86 ? -9.288 -5.201 13.928 1.00 90.25 86 PRO A N 1
ATOM 684 C CA . PRO A 1 86 ? -10.547 -5.177 13.172 1.00 90.25 86 PRO A CA 1
ATOM 685 C C . PRO A 1 86 ? -10.452 -5.642 11.704 1.00 90.25 86 PRO A C 1
ATOM 687 O O . PRO A 1 86 ? -11.498 -5.818 11.088 1.00 90.25 86 PRO A O 1
ATOM 690 N N . LEU A 1 87 ? -9.252 -5.866 11.157 1.00 91.44 87 LEU A N 1
ATOM 691 C CA . LEU A 1 87 ? -9.011 -6.181 9.737 1.00 91.44 87 LEU A CA 1
ATOM 692 C C . LEU A 1 87 ? -9.751 -7.441 9.262 1.00 91.44 87 LEU A C 1
ATOM 694 O O . LEU A 1 87 ? -10.402 -7.410 8.220 1.00 91.44 87 LEU A O 1
ATOM 698 N N . ALA A 1 88 ? -9.745 -8.507 10.066 1.00 88.88 88 ALA A N 1
ATOM 699 C CA . ALA A 1 88 ? -10.378 -9.787 9.722 1.00 88.88 88 ALA A CA 1
ATOM 700 C C . ALA A 1 88 ? -11.900 -9.719 9.506 1.00 88.88 88 ALA A C 1
ATOM 702 O O . ALA A 1 88 ? -12.476 -10.578 8.847 1.00 88.88 88 ALA A O 1
ATOM 703 N N . GLY A 1 89 ? -12.571 -8.733 10.110 1.00 86.12 89 GLY A N 1
ATOM 704 C CA . GLY A 1 89 ? -14.022 -8.541 9.991 1.00 86.12 89 GLY A CA 1
ATOM 705 C C . GLY A 1 89 ? -14.415 -7.462 8.983 1.00 86.12 89 GLY A C 1
ATOM 706 O O . GLY A 1 89 ? -15.588 -7.092 8.916 1.00 86.12 89 GLY A O 1
ATOM 707 N N . ALA A 1 90 ? -13.439 -6.912 8.266 1.00 89.88 90 ALA A N 1
ATOM 708 C CA . ALA A 1 90 ? -13.571 -5.737 7.426 1.00 89.88 90 ALA A CA 1
ATOM 709 C C . ALA A 1 90 ? -13.218 -6.057 5.965 1.00 89.88 90 ALA A C 1
ATOM 711 O O . ALA A 1 90 ? -12.653 -7.105 5.659 1.00 89.88 90 ALA A O 1
ATOM 712 N N . ASP A 1 91 ? -13.555 -5.144 5.057 1.00 91.94 91 ASP A N 1
ATOM 713 C CA . ASP A 1 91 ? -13.153 -5.221 3.651 1.00 91.94 91 ASP A CA 1
ATOM 714 C C . ASP A 1 91 ? -11.682 -4.782 3.545 1.00 91.94 91 ASP A C 1
ATOM 716 O O . ASP A 1 91 ? -11.376 -3.591 3.428 1.00 91.94 91 ASP A O 1
ATOM 720 N N . THR A 1 92 ? -10.769 -5.743 3.720 1.00 94.25 92 THR A N 1
ATOM 721 C CA . THR A 1 92 ? -9.320 -5.512 3.804 1.00 94.25 92 THR A CA 1
ATOM 722 C C . THR A 1 92 ? -8.622 -5.923 2.510 1.00 94.25 92 THR A C 1
ATOM 724 O O . THR A 1 92 ? -8.661 -7.086 2.115 1.00 94.25 92 THR A O 1
ATOM 727 N N . THR A 1 93 ? -7.916 -4.984 1.875 1.00 95.81 93 THR A N 1
ATOM 728 C CA . THR A 1 93 ? -7.063 -5.251 0.707 1.00 95.81 93 THR A CA 1
ATOM 729 C C . THR A 1 93 ? -5.590 -5.180 1.096 1.00 95.81 93 THR A C 1
ATOM 731 O O . THR A 1 93 ? -5.104 -4.124 1.496 1.00 95.81 93 THR A O 1
ATOM 734 N N . VAL A 1 94 ? -4.857 -6.284 0.941 1.00 97.06 94 VAL A N 1
ATOM 735 C CA . VAL A 1 94 ? -3.391 -6.283 1.056 1.00 97.06 94 VAL A CA 1
ATOM 736 C C . VAL A 1 94 ? -2.794 -5.845 -0.278 1.00 97.06 94 VAL A C 1
ATOM 738 O O . VAL A 1 94 ? -3.210 -6.322 -1.329 1.00 97.06 94 VAL A O 1
ATOM 741 N N . CYS A 1 95 ? -1.840 -4.930 -0.236 1.00 97.31 95 CYS A N 1
ATOM 742 C CA . CYS A 1 95 ? -1.158 -4.332 -1.371 1.00 97.31 95 CYS A CA 1
ATOM 743 C C . CYS A 1 95 ? 0.347 -4.466 -1.150 1.00 97.31 95 CYS A C 1
ATOM 745 O O . CYS A 1 95 ? 0.817 -4.156 -0.057 1.00 97.31 95 CYS A O 1
ATOM 747 N N . LEU A 1 96 ? 1.096 -4.896 -2.160 1.00 94.56 96 LEU A N 1
ATOM 748 C CA . LEU A 1 96 ? 2.548 -5.048 -2.041 1.00 94.56 96 LEU A CA 1
ATOM 749 C C . LEU A 1 96 ? 3.295 -4.488 -3.247 1.00 94.56 96 LEU A C 1
ATOM 751 O O . LEU A 1 96 ? 2.782 -4.537 -4.372 1.00 94.56 96 LEU A O 1
ATOM 755 N N . ASP A 1 97 ? 4.510 -3.998 -3.006 1.00 91.62 97 ASP A N 1
ATOM 756 C CA . ASP A 1 97 ? 5.450 -3.670 -4.075 1.00 91.62 97 ASP A CA 1
ATOM 757 C C . ASP A 1 97 ? 5.966 -4.958 -4.733 1.00 91.62 97 ASP A C 1
ATOM 759 O O . ASP A 1 97 ? 6.591 -5.806 -4.103 1.00 91.62 97 ASP A O 1
ATOM 763 N N . LYS A 1 98 ? 5.660 -5.136 -6.017 1.00 92.25 98 LYS A N 1
ATOM 764 C CA . LYS A 1 98 ? 6.055 -6.289 -6.833 1.00 92.25 98 LYS A CA 1
ATOM 765 C C . LYS A 1 98 ? 7.356 -6.019 -7.608 1.00 92.25 98 LYS A C 1
ATOM 767 O O . LYS A 1 98 ? 7.774 -6.855 -8.409 1.00 92.25 98 LYS A O 1
ATOM 772 N N . THR A 1 99 ? 7.985 -4.856 -7.449 1.00 86.31 99 THR A N 1
ATOM 773 C CA . THR A 1 99 ? 9.262 -4.546 -8.103 1.00 86.31 99 THR A CA 1
ATOM 774 C C . THR A 1 99 ? 10.425 -5.327 -7.503 1.00 86.31 99 THR A C 1
ATOM 776 O O . THR A 1 99 ? 10.394 -5.743 -6.348 1.00 86.31 99 THR A O 1
ATOM 779 N N . GLY A 1 100 ? 11.457 -5.572 -8.318 1.00 83.31 100 GLY A N 1
ATOM 780 C CA . GLY A 1 100 ? 12.672 -6.265 -7.889 1.00 83.31 100 GLY A CA 1
ATOM 781 C C . GLY A 1 100 ? 12.380 -7.607 -7.211 1.00 83.31 100 GLY A C 1
ATOM 782 O O . GLY A 1 100 ? 11.881 -8.541 -7.839 1.00 83.31 100 GLY A O 1
ATOM 783 N N . VAL A 1 101 ? 12.689 -7.687 -5.915 1.00 83.25 101 VAL A N 1
ATOM 784 C CA . VAL A 1 101 ? 12.515 -8.882 -5.071 1.00 83.25 101 VAL A CA 1
ATOM 785 C C . VAL A 1 101 ? 11.061 -9.157 -4.667 1.00 83.25 101 VAL A C 1
ATOM 787 O O . VAL A 1 101 ? 10.761 -10.233 -4.154 1.00 83.25 101 VAL A O 1
ATOM 790 N N . GLY A 1 102 ? 10.138 -8.229 -4.927 1.00 85.75 102 GLY A N 1
ATOM 791 C CA . GLY A 1 102 ? 8.726 -8.359 -4.574 1.00 85.75 102 GLY A CA 1
ATOM 792 C C . GLY A 1 102 ? 7.946 -9.364 -5.427 1.00 85.75 102 GLY A C 1
ATOM 793 O O . GLY A 1 102 ? 6.952 -9.924 -4.969 1.00 85.75 102 GLY A O 1
ATOM 794 N N . ALA A 1 103 ? 8.395 -9.659 -6.651 1.00 89.88 103 ALA A N 1
ATOM 795 C CA . ALA A 1 103 ? 7.736 -10.622 -7.539 1.00 89.88 103 ALA A CA 1
ATOM 796 C C . ALA A 1 103 ? 7.632 -12.054 -6.961 1.00 89.88 103 ALA A C 1
ATOM 798 O O . ALA A 1 103 ? 6.517 -12.575 -6.896 1.00 89.88 103 ALA A O 1
ATOM 799 N N . PRO A 1 104 ? 8.719 -12.699 -6.489 1.00 91.94 104 PRO A N 1
ATOM 800 C CA . PRO A 1 104 ? 8.613 -14.017 -5.857 1.00 91.94 104 PRO A CA 1
ATOM 801 C C . PRO A 1 104 ? 7.815 -13.985 -4.546 1.00 91.94 104 PRO A C 1
ATOM 803 O O . PRO A 1 104 ? 7.128 -14.954 -4.216 1.00 91.94 104 PRO A O 1
ATOM 806 N N . VAL A 1 105 ? 7.873 -12.873 -3.806 1.00 92.69 105 VAL A N 1
ATOM 807 C CA . VAL A 1 105 ? 7.111 -12.700 -2.563 1.00 92.69 105 VAL A CA 1
ATOM 808 C C . VAL A 1 105 ? 5.615 -12.631 -2.862 1.00 92.69 105 VAL A C 1
ATOM 810 O O . VAL A 1 105 ? 4.846 -13.335 -2.217 1.00 92.69 105 VAL A O 1
ATOM 813 N N . TYR A 1 106 ? 5.204 -11.889 -3.894 1.00 94.00 106 TYR A N 1
ATOM 814 C CA . TYR A 1 106 ? 3.821 -11.837 -4.377 1.00 94.00 106 TYR A CA 1
ATOM 815 C C . TYR A 1 106 ? 3.250 -13.234 -4.649 1.00 94.00 106 TYR A C 1
ATOM 817 O O . TYR A 1 106 ? 2.166 -13.575 -4.165 1.00 94.00 106 TYR A O 1
ATOM 825 N N . ASP A 1 107 ? 3.995 -14.068 -5.375 1.00 92.31 107 ASP A N 1
ATOM 826 C CA . ASP A 1 107 ? 3.560 -15.426 -5.704 1.00 92.31 107 ASP A CA 1
ATOM 827 C C . ASP A 1 107 ? 3.428 -16.300 -4.446 1.00 92.31 107 ASP A C 1
ATOM 829 O O . ASP A 1 107 ? 2.465 -17.060 -4.304 1.00 92.31 107 ASP A O 1
ATOM 833 N N . ALA A 1 108 ? 4.363 -16.176 -3.499 1.00 93.12 108 ALA A N 1
ATOM 834 C CA . ALA A 1 108 ? 4.321 -16.894 -2.227 1.00 93.12 108 ALA A CA 1
ATOM 835 C C . ALA A 1 108 ? 3.158 -16.432 -1.326 1.00 93.12 108 ALA A C 1
ATOM 837 O O . ALA A 1 108 ? 2.462 -17.261 -0.736 1.00 93.12 108 ALA A O 1
ATOM 838 N N . THR A 1 109 ? 2.894 -15.126 -1.267 1.00 93.62 109 THR A N 1
ATOM 839 C CA . THR A 1 109 ? 1.766 -14.522 -0.545 1.00 93.62 109 THR A CA 1
ATOM 840 C C . THR A 1 109 ? 0.428 -15.048 -1.063 1.00 93.62 109 THR A C 1
ATOM 842 O O . THR A 1 109 ? -0.430 -15.438 -0.268 1.00 93.62 109 THR A O 1
ATOM 845 N N . ARG A 1 110 ? 0.270 -15.159 -2.389 1.00 92.00 110 ARG A N 1
ATOM 846 C CA . ARG A 1 110 ? -0.936 -15.744 -2.998 1.00 92.00 110 ARG A CA 1
ATOM 847 C C . ARG A 1 110 ? -1.091 -17.226 -2.681 1.00 92.00 110 ARG A C 1
ATOM 849 O O . ARG A 1 110 ? -2.187 -17.655 -2.331 1.00 92.00 110 ARG A O 1
ATOM 856 N N . LYS A 1 111 ? -0.004 -18.005 -2.727 1.00 91.38 111 LYS A N 1
ATOM 857 C CA . LYS A 1 111 ? -0.020 -19.430 -2.333 1.00 91.38 111 LYS A CA 1
ATOM 858 C C . LYS A 1 111 ? -0.440 -19.635 -0.876 1.00 91.38 111 LYS A C 1
ATOM 860 O O . LYS A 1 111 ? -1.062 -20.641 -0.560 1.00 91.38 111 LYS A O 1
ATOM 865 N N . LYS A 1 112 ? -0.142 -18.670 -0.003 1.00 91.00 112 LYS A N 1
ATOM 866 C CA . LYS A 1 112 ? -0.554 -18.663 1.409 1.00 91.00 112 LYS A CA 1
ATOM 867 C C . LYS A 1 112 ? -2.032 -18.303 1.628 1.00 91.00 112 LYS A C 1
ATOM 869 O O . LYS A 1 112 ? -2.498 -18.310 2.761 1.00 91.00 112 LYS A O 1
ATOM 874 N N . GLY A 1 113 ? -2.771 -17.986 0.563 1.00 89.56 113 GLY A N 1
ATOM 875 C CA . GLY A 1 113 ? -4.190 -17.633 0.626 1.00 89.56 113 GLY A CA 1
ATOM 876 C C . GLY A 1 113 ? -4.462 -16.149 0.875 1.00 89.56 113 GLY A C 1
ATOM 877 O O . GLY A 1 113 ? -5.607 -15.774 1.115 1.00 89.56 113 GLY A O 1
ATOM 878 N N . ILE A 1 114 ? -3.443 -15.286 0.804 1.00 90.50 114 ILE A N 1
ATOM 879 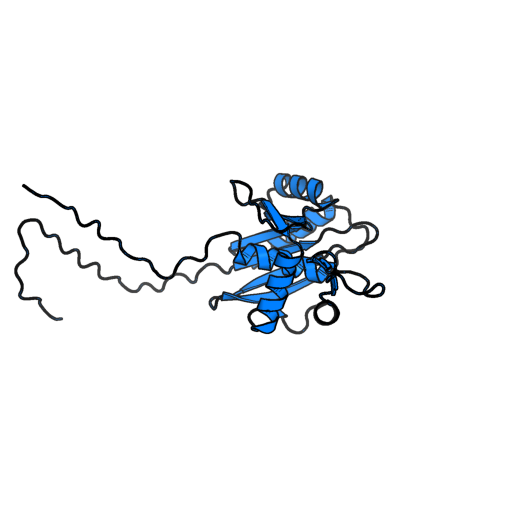C CA . ILE A 1 114 ? -3.640 -13.835 0.859 1.00 90.50 114 ILE A CA 1
ATOM 880 C C . ILE A 1 114 ? -3.889 -13.338 -0.566 1.00 90.50 114 ILE A C 1
ATOM 882 O O . ILE A 1 114 ? -2.996 -13.366 -1.414 1.00 90.50 114 ILE A O 1
ATOM 886 N N . ASN A 1 115 ? -5.091 -12.824 -0.823 1.00 88.88 115 ASN A N 1
ATOM 887 C CA . ASN A 1 115 ? -5.450 -12.196 -2.097 1.00 88.88 115 ASN A CA 1
ATOM 888 C C . ASN A 1 115 ? -4.864 -10.777 -2.192 1.00 88.88 115 ASN A C 1
ATOM 890 O O . ASN A 1 115 ? -5.594 -9.785 -2.196 1.00 88.88 115 ASN A O 1
ATOM 894 N N . ALA A 1 116 ? -3.534 -10.684 -2.223 1.00 94.25 116 ALA A N 1
ATOM 895 C CA . ALA A 1 116 ? -2.824 -9.418 -2.318 1.00 94.25 116 ALA A CA 1
ATOM 896 C C . ALA A 1 116 ? -2.869 -8.839 -3.739 1.00 94.25 116 ALA A C 1
ATOM 898 O O . ALA A 1 116 ? -2.783 -9.573 -4.725 1.00 94.25 116 ALA A O 1
ATOM 899 N N . VAL A 1 117 ? -2.955 -7.514 -3.833 1.00 96.94 117 VAL A N 1
ATOM 900 C CA . VAL A 1 117 ? -2.789 -6.753 -5.073 1.00 96.94 117 VAL A CA 1
ATOM 901 C C . VAL A 1 117 ? -1.320 -6.371 -5.221 1.00 96.94 117 VAL A C 1
ATOM 903 O O . VAL A 1 117 ? -0.756 -5.725 -4.341 1.00 96.94 117 VAL A O 1
ATOM 906 N N . GLY A 1 118 ? -0.694 -6.771 -6.324 1.00 96.06 118 GLY A N 1
ATOM 907 C CA . GLY A 1 118 ? 0.708 -6.460 -6.601 1.00 96.06 118 GLY A CA 1
ATOM 908 C C . GLY A 1 118 ? 0.839 -5.209 -7.461 1.00 96.06 118 GLY A C 1
ATOM 909 O O . GLY A 1 118 ? 0.194 -5.123 -8.504 1.00 96.06 118 GLY A O 1
ATOM 910 N N . LEU A 1 119 ? 1.690 -4.264 -7.070 1.00 96.44 119 LEU A N 1
ATOM 911 C CA . LEU A 1 119 ? 2.000 -3.080 -7.871 1.00 96.44 119 LEU A CA 1
ATOM 912 C C . LEU A 1 119 ? 3.461 -3.110 -8.310 1.00 96.44 119 LEU A C 1
ATOM 914 O O . LEU A 1 119 ? 4.354 -3.183 -7.482 1.00 96.44 119 LEU A O 1
ATOM 918 N N . THR A 1 120 ? 3.718 -3.026 -9.610 1.00 94.88 120 THR A N 1
ATOM 919 C CA . THR A 1 120 ? 5.064 -2.876 -10.172 1.00 94.88 120 THR A CA 1
ATOM 920 C C . THR A 1 120 ? 5.283 -1.418 -10.575 1.00 94.88 120 THR A C 1
ATOM 922 O O . THR A 1 120 ? 4.685 -0.942 -11.542 1.00 94.88 120 THR A O 1
ATOM 925 N N . LEU A 1 121 ? 6.153 -0.715 -9.850 1.00 90.69 121 LEU A N 1
ATOM 926 C CA . LEU A 1 121 ? 6.601 0.637 -10.180 1.00 90.69 121 LEU A CA 1
ATOM 927 C C . LEU A 1 121 ? 7.509 0.629 -11.418 1.00 90.69 121 LEU A C 1
ATOM 929 O O . LEU A 1 121 ? 8.390 -0.219 -11.561 1.00 90.69 121 LEU A O 1
ATOM 933 N N . HIS A 1 122 ? 7.330 1.610 -12.298 1.00 88.75 122 HIS A N 1
ATOM 934 C CA . HIS A 1 122 ? 8.237 1.861 -13.422 1.00 88.75 122 HIS A CA 1
ATOM 935 C C . HIS A 1 122 ? 8.403 3.358 -13.716 1.00 88.75 122 HIS A C 1
ATOM 937 O O . HIS A 1 122 ? 7.727 4.203 -13.132 1.00 88.75 122 HIS A O 1
ATOM 943 N N . GLY A 1 123 ? 9.318 3.691 -14.633 1.00 82.81 123 GLY A N 1
ATOM 944 C CA . GLY A 1 123 ? 9.610 5.071 -15.047 1.00 82.81 123 GLY A CA 1
ATOM 945 C C . GLY A 1 123 ? 8.811 5.596 -16.249 1.00 82.81 123 GLY A C 1
ATOM 946 O O . GLY A 1 123 ? 8.918 6.776 -16.545 1.00 82.81 123 GLY A O 1
ATOM 947 N N . GLY A 1 124 ? 8.046 4.748 -16.951 1.00 84.56 124 GLY A N 1
ATOM 948 C CA . GLY A 1 124 ? 7.213 5.171 -18.095 1.00 84.56 124 GLY A CA 1
ATOM 949 C C . GLY A 1 124 ? 5.946 5.946 -17.702 1.00 84.56 124 GLY A C 1
ATOM 950 O O . GLY A 1 124 ? 5.772 6.289 -16.539 1.00 84.56 124 GLY A O 1
ATOM 951 N N . ASP A 1 125 ? 5.031 6.154 -18.656 1.00 83.31 125 ASP A N 1
ATOM 952 C CA . ASP A 1 125 ? 3.821 6.982 -18.467 1.00 83.31 125 ASP A CA 1
ATOM 953 C C . ASP A 1 125 ? 2.495 6.216 -18.416 1.00 83.31 125 ASP A C 1
ATOM 955 O O . ASP A 1 125 ? 1.485 6.761 -17.976 1.00 83.31 125 ASP A O 1
ATOM 959 N N . ALA A 1 126 ? 2.471 4.967 -18.879 1.00 89.06 126 ALA A N 1
ATOM 960 C CA . ALA A 1 126 ? 1.236 4.203 -19.004 1.00 89.06 126 ALA A CA 1
ATOM 961 C C . ALA A 1 126 ? 0.950 3.366 -17.752 1.00 89.06 126 ALA A C 1
ATOM 963 O O . ALA A 1 126 ? 1.835 2.690 -17.238 1.00 89.06 126 ALA A O 1
ATOM 964 N N . VAL A 1 127 ? -0.309 3.345 -17.319 1.00 94.38 127 VAL A N 1
ATOM 965 C CA . VAL A 1 127 ? -0.804 2.426 -16.287 1.00 94.38 127 VAL A CA 1
ATOM 966 C C . VAL A 1 127 ? -1.449 1.223 -16.963 1.00 94.38 127 VAL A C 1
ATOM 968 O O . VAL A 1 127 ? -2.306 1.388 -17.829 1.00 94.38 127 VAL A O 1
ATOM 971 N N . THR A 1 128 ? -1.073 0.011 -16.557 1.00 94.50 128 THR A N 1
ATOM 972 C CA . THR A 1 128 ? -1.632 -1.234 -17.111 1.00 94.50 128 THR A CA 1
ATOM 973 C C . THR A 1 128 ? -2.060 -2.169 -15.990 1.00 94.50 128 THR A C 1
ATOM 975 O O . THR A 1 128 ? -1.253 -2.502 -15.127 1.00 94.50 128 THR A O 1
ATOM 978 N N . TRP A 1 129 ? -3.320 -2.600 -16.012 1.00 95.25 129 TRP A N 1
ATOM 979 C CA . TRP A 1 129 ? -3.864 -3.597 -15.089 1.00 95.25 129 TRP A CA 1
ATOM 980 C C . TRP A 1 129 ? -3.929 -4.967 -15.754 1.00 95.25 129 TRP A C 1
ATOM 982 O O . TRP A 1 129 ? -4.250 -5.052 -16.939 1.00 95.25 129 TRP A O 1
ATOM 992 N N . ASP A 1 130 ? -3.715 -6.016 -14.967 1.00 92.81 130 ASP A N 1
ATOM 993 C CA . ASP A 1 130 ? -4.060 -7.378 -15.372 1.00 92.81 130 ASP A CA 1
ATOM 994 C C . ASP A 1 130 ? -5.593 -7.549 -15.396 1.00 92.81 130 ASP A C 1
ATOM 996 O O . ASP A 1 130 ? -6.333 -6.803 -14.739 1.00 92.81 130 ASP A O 1
ATOM 1000 N N . GLU A 1 131 ? -6.082 -8.535 -16.155 1.00 89.44 131 GLU A N 1
ATOM 1001 C CA . GLU A 1 131 ? -7.520 -8.767 -16.379 1.00 89.44 131 GLU A CA 1
ATOM 1002 C C . GLU A 1 131 ? -8.306 -8.952 -15.071 1.00 89.44 131 GLU A C 1
ATOM 1004 O O . GLU A 1 131 ? -9.416 -8.436 -14.926 1.00 89.44 131 GLU A O 1
ATOM 1009 N N . ASP A 1 132 ? -7.707 -9.631 -14.089 1.00 90.62 132 ASP A N 1
ATOM 1010 C CA . ASP A 1 132 ? -8.304 -9.917 -12.781 1.00 90.62 132 ASP A CA 1
ATOM 1011 C C . ASP A 1 132 ? -8.197 -8.755 -11.775 1.00 90.62 132 ASP A C 1
ATOM 1013 O O . ASP A 1 132 ? -8.698 -8.853 -10.651 1.00 90.62 132 ASP A O 1
ATOM 1017 N N . ARG A 1 133 ? -7.550 -7.642 -12.156 1.00 92.25 133 ARG A N 1
ATOM 1018 C CA . ARG A 1 133 ? -7.278 -6.481 -11.288 1.00 92.25 133 ARG A CA 1
ATOM 1019 C C . ARG A 1 133 ? -6.524 -6.848 -9.997 1.00 92.25 133 ARG A C 1
ATOM 1021 O O . ARG A 1 133 ? -6.668 -6.148 -8.985 1.00 92.25 133 ARG A O 1
ATOM 1028 N N . MET A 1 134 ? -5.740 -7.930 -10.004 1.00 94.25 134 MET A N 1
ATOM 1029 C CA . MET A 1 134 ? -4.890 -8.365 -8.884 1.00 94.25 134 MET A CA 1
ATOM 1030 C C . MET A 1 134 ? -3.427 -7.951 -9.048 1.00 94.25 134 MET A C 1
ATOM 1032 O O . MET A 1 134 ? -2.657 -8.048 -8.090 1.00 94.25 134 MET A O 1
ATOM 1036 N N . ALA A 1 135 ? -3.035 -7.462 -10.222 1.00 95.06 135 ALA A N 1
ATOM 1037 C CA . ALA A 1 135 ? -1.741 -6.832 -10.426 1.00 95.06 135 ALA A CA 1
ATOM 1038 C C . ALA A 1 135 ? -1.828 -5.622 -11.364 1.00 95.06 135 ALA A C 1
ATOM 1040 O O . ALA A 1 135 ? -2.727 -5.515 -12.204 1.00 95.06 135 ALA A O 1
ATOM 1041 N N . VAL A 1 136 ? -0.898 -4.686 -11.177 1.00 96.19 136 VAL A N 1
ATOM 1042 C CA . VAL A 1 136 ? -0.825 -3.433 -11.929 1.00 96.19 136 VAL A CA 1
ATOM 1043 C C . VAL A 1 136 ? 0.616 -2.994 -12.136 1.00 96.19 136 VAL A C 1
ATOM 1045 O O . VAL A 1 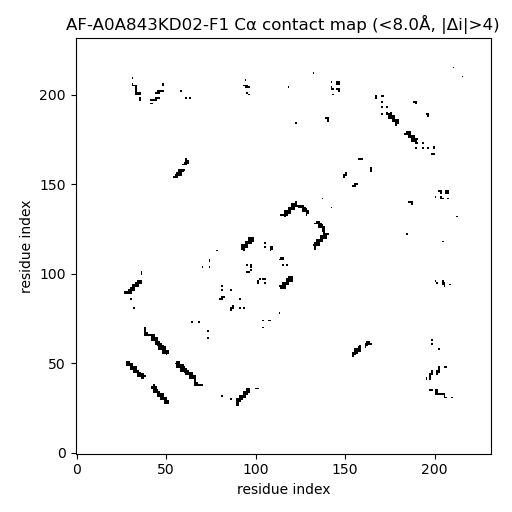136 ? 1.459 -3.146 -11.256 1.00 96.19 136 VAL A O 1
ATOM 1048 N N . LYS A 1 137 ? 0.889 -2.410 -13.300 1.00 95.81 137 LYS A N 1
ATOM 1049 C CA . LYS A 1 137 ? 2.113 -1.672 -13.611 1.00 95.81 137 LYS A CA 1
ATOM 1050 C C . LYS A 1 137 ? 1.770 -0.188 -13.635 1.00 95.81 137 LYS A C 1
ATOM 1052 O O . LYS A 1 137 ? 0.850 0.201 -14.358 1.00 95.81 137 LYS A O 1
ATOM 1057 N N . ALA A 1 138 ? 2.446 0.607 -12.812 1.00 94.44 138 ALA A N 1
ATOM 1058 C CA . ALA A 1 138 ? 2.164 2.032 -12.685 1.00 94.44 138 ALA A CA 1
ATOM 1059 C C . ALA A 1 138 ? 3.452 2.870 -12.590 1.00 94.44 138 ALA A C 1
ATOM 1061 O O . ALA A 1 138 ? 4.432 2.435 -11.975 1.00 94.44 138 ALA A O 1
ATOM 1062 N N . PRO A 1 139 ? 3.461 4.097 -13.141 1.00 91.06 139 PRO A N 1
ATOM 1063 C CA . PRO A 1 139 ? 4.578 5.015 -12.971 1.00 91.06 139 PRO A CA 1
ATOM 1064 C C . PRO A 1 139 ? 4.815 5.385 -11.499 1.00 91.06 139 PRO A C 1
ATOM 1066 O O . PRO A 1 139 ? 3.865 5.765 -10.808 1.00 91.06 139 PRO A O 1
ATOM 1069 N N . LYS A 1 140 ? 6.075 5.395 -11.023 1.00 87.81 140 LYS A N 1
ATOM 1070 C CA . LYS A 1 140 ? 6.401 5.868 -9.651 1.00 87.81 140 LYS A CA 1
ATOM 1071 C C . LYS A 1 140 ? 5.879 7.292 -9.419 1.00 87.81 140 LYS A C 1
ATOM 1073 O O . LYS A 1 140 ? 5.355 7.582 -8.345 1.00 87.81 140 LYS A O 1
ATOM 1078 N N . LYS A 1 141 ? 5.923 8.143 -10.455 1.00 84.44 141 LYS A N 1
ATOM 1079 C CA . LYS A 1 141 ? 5.346 9.498 -10.427 1.00 84.44 141 LYS A CA 1
ATOM 1080 C C . LYS A 1 141 ? 3.875 9.547 -10.076 1.00 84.44 141 LYS A C 1
ATOM 1082 O O . LYS A 1 141 ? 3.471 10.417 -9.313 1.00 84.44 141 LYS A O 1
ATOM 1087 N N . ASP A 1 142 ? 3.085 8.638 -10.626 1.00 89.75 142 ASP A N 1
ATOM 1088 C CA . ASP A 1 142 ? 1.638 8.673 -10.465 1.00 89.75 142 ASP A CA 1
ATOM 1089 C C . ASP A 1 142 ? 1.262 8.169 -9.067 1.00 89.75 142 ASP A C 1
ATOM 1091 O O . ASP A 1 142 ? 0.389 8.741 -8.412 1.00 89.75 142 ASP A O 1
ATOM 1095 N N . VAL A 1 143 ? 1.972 7.144 -8.581 1.00 91.00 143 VAL A N 1
ATOM 1096 C CA . VAL A 1 143 ? 1.789 6.584 -7.234 1.00 91.00 143 VAL A CA 1
ATOM 1097 C C . VAL A 1 143 ? 2.128 7.616 -6.162 1.00 91.00 143 VAL A C 1
ATOM 1099 O O . VAL A 1 143 ? 1.293 7.912 -5.306 1.00 91.00 143 VAL A O 1
ATOM 1102 N N . ILE A 1 144 ? 3.312 8.230 -6.238 1.00 88.06 144 ILE A N 1
ATOM 1103 C CA . ILE A 1 144 ? 3.706 9.262 -5.272 1.00 88.06 144 ILE A CA 1
ATOM 1104 C C . ILE A 1 144 ? 2.881 10.540 -5.449 1.00 88.06 144 ILE A C 1
ATOM 1106 O O . ILE A 1 144 ? 2.436 11.130 -4.465 1.00 88.06 144 ILE A O 1
ATOM 1110 N N . GLY A 1 145 ? 2.629 10.961 -6.689 1.00 86.75 145 GLY A N 1
ATOM 1111 C CA . GLY A 1 145 ? 1.831 12.149 -6.985 1.00 86.75 145 GLY A CA 1
ATOM 1112 C C . GLY A 1 145 ? 0.427 12.067 -6.384 1.00 86.75 145 GLY A C 1
ATOM 1113 O O . GLY A 1 145 ? -0.047 13.042 -5.805 1.00 86.75 145 GLY A O 1
ATOM 1114 N N . CYS A 1 146 ? -0.206 10.890 -6.429 1.00 90.62 146 CYS A N 1
ATOM 1115 C CA . CYS A 1 146 ? -1.494 10.650 -5.780 1.00 90.62 146 CYS A CA 1
ATOM 1116 C C . CYS A 1 146 ? -1.435 10.891 -4.263 1.00 90.62 146 CYS A C 1
ATOM 1118 O O . CYS A 1 146 ? -2.295 11.591 -3.723 1.00 90.62 146 CYS A O 1
ATOM 1120 N N . LEU A 1 147 ? -0.401 10.381 -3.586 1.00 90.06 147 LEU A N 1
ATOM 1121 C CA . LEU A 1 147 ? -0.199 10.609 -2.154 1.00 90.06 147 LEU A CA 1
ATOM 1122 C C . LEU A 1 147 ? -0.005 12.094 -1.833 1.00 90.06 147 LEU A C 1
ATOM 1124 O O . LEU A 1 147 ? -0.664 12.611 -0.931 1.00 90.06 147 LEU A O 1
ATOM 1128 N N . VAL A 1 148 ? 0.850 12.787 -2.586 1.00 85.81 148 VAL A N 1
ATOM 1129 C CA . VAL A 1 148 ? 1.125 14.217 -2.380 1.00 85.81 148 VAL A CA 1
ATOM 1130 C C . VAL A 1 148 ? -0.146 15.050 -2.547 1.00 85.81 148 VAL A C 1
ATOM 1132 O O . VAL A 1 148 ? -0.455 15.868 -1.680 1.00 85.81 148 VAL A O 1
ATOM 1135 N N . VAL A 1 149 ? -0.924 14.810 -3.607 1.00 87.88 149 VAL A N 1
ATOM 1136 C CA . VAL A 1 149 ? -2.191 15.521 -3.851 1.00 87.88 149 VAL A CA 1
ATOM 1137 C C . VAL A 1 149 ? -3.181 15.275 -2.714 1.00 87.88 149 VAL A C 1
ATOM 1139 O O . VAL A 1 149 ? -3.741 16.223 -2.164 1.00 87.88 149 VAL A O 1
ATOM 1142 N N . LEU A 1 150 ? -3.372 14.019 -2.301 1.00 88.81 150 LEU A N 1
ATOM 1143 C CA . LEU A 1 150 ? -4.300 13.694 -1.215 1.00 88.81 150 LEU A CA 1
ATOM 1144 C C . LEU A 1 150 ? -3.852 14.286 0.127 1.00 88.81 150 LEU A C 1
ATOM 1146 O O . LEU A 1 150 ? -4.702 14.696 0.922 1.00 88.81 150 LEU A O 1
ATOM 1150 N N . ALA A 1 151 ? -2.543 14.364 0.378 1.00 86.50 151 ALA A N 1
ATOM 1151 C CA . ALA A 1 151 ? -1.993 14.994 1.574 1.00 86.50 151 ALA A CA 1
ATOM 1152 C C . ALA A 1 151 ? -2.229 16.510 1.569 1.00 86.50 151 ALA A C 1
ATOM 1154 O O . ALA A 1 151 ? -2.706 17.057 2.564 1.00 86.50 151 ALA A O 1
ATOM 1155 N N . GLN A 1 152 ? -1.986 17.180 0.439 1.00 83.06 152 GLN A N 1
ATOM 1156 C CA . GLN A 1 152 ? -2.231 18.618 0.274 1.00 83.06 152 GLN A CA 1
ATOM 1157 C C . GLN A 1 152 ? -3.717 18.977 0.403 1.00 83.06 152 GLN A C 1
ATOM 1159 O O . GLN A 1 152 ? -4.058 19.985 1.017 1.00 83.06 152 GLN A O 1
ATOM 1164 N N . CYS A 1 153 ? -4.614 18.128 -0.106 1.00 86.06 153 CYS A N 1
ATOM 1165 C CA . CYS A 1 153 ? -6.060 18.294 0.048 1.00 86.06 153 CYS A CA 1
ATOM 1166 C C . CYS A 1 153 ? -6.583 17.920 1.450 1.00 86.06 153 CYS A C 1
ATOM 1168 O O . CYS A 1 153 ? -7.790 17.968 1.682 1.00 86.06 153 CYS A O 1
ATOM 1170 N N . GLY A 1 154 ? -5.723 17.484 2.380 1.00 85.75 154 GLY A N 1
ATOM 1171 C CA . GLY A 1 154 ? -6.132 17.026 3.714 1.00 85.75 154 GLY A CA 1
ATOM 1172 C C . GLY A 1 154 ? -7.002 15.760 3.706 1.00 85.75 154 GLY A C 1
ATOM 1173 O O . GLY A 1 154 ? -7.681 15.467 4.695 1.00 85.75 154 GLY A O 1
ATOM 1174 N N . SER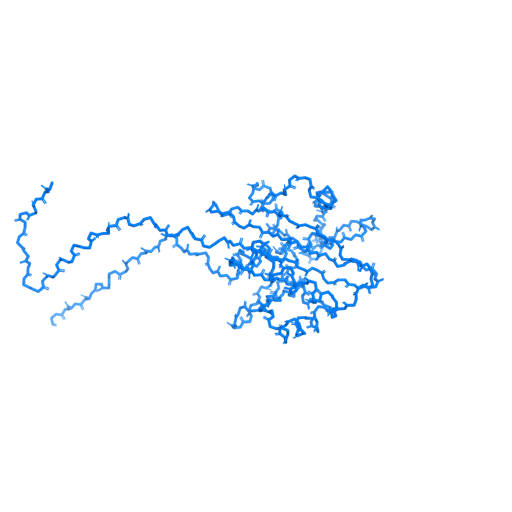 A 1 155 ? -6.991 15.024 2.590 1.00 89.12 155 SER A N 1
ATOM 1175 C CA . SER A 1 155 ? -7.779 13.809 2.353 1.00 89.12 155 SER A CA 1
ATOM 1176 C C . SER A 1 155 ? -7.098 12.544 2.880 1.00 89.12 155 SER A C 1
ATOM 1178 O O . SER A 1 155 ? -7.738 11.500 2.962 1.00 89.12 155 SER A O 1
ATOM 1180 N N . ILE A 1 156 ? -5.829 12.629 3.290 1.00 91.62 156 ILE A N 1
ATOM 1181 C CA . ILE A 1 156 ? -5.134 11.613 4.089 1.00 91.62 156 ILE A CA 1
ATOM 1182 C C . ILE A 1 156 ? -4.620 12.231 5.391 1.00 91.62 156 ILE A C 1
ATOM 1184 O O . ILE A 1 156 ? -4.111 13.351 5.410 1.00 91.62 156 ILE A O 1
ATOM 1188 N N . LYS A 1 157 ? -4.777 11.503 6.497 1.00 91.44 157 LYS A N 1
ATOM 1189 C CA . LYS A 1 157 ? -4.306 11.898 7.829 1.00 91.44 157 LYS A CA 1
ATOM 1190 C C . LYS A 1 157 ? -3.508 10.765 8.458 1.00 91.44 157 LYS A C 1
ATOM 1192 O O . LYS A 1 157 ? -3.815 9.599 8.239 1.00 91.44 157 LYS A O 1
ATOM 1197 N N . ILE A 1 158 ? -2.520 11.105 9.275 1.00 91.56 158 ILE A N 1
ATOM 1198 C CA . ILE A 1 158 ? -1.766 10.139 10.080 1.00 91.56 158 ILE A CA 1
ATOM 1199 C C . ILE A 1 158 ? -2.334 10.182 11.500 1.00 91.56 158 ILE A C 1
ATOM 1201 O O . ILE A 1 158 ? -2.524 11.268 12.057 1.00 91.56 158 ILE A O 1
ATOM 1205 N N . ALA A 1 159 ? -2.667 9.023 12.073 1.00 90.62 159 ALA A N 1
ATOM 1206 C CA . ALA A 1 159 ? -3.136 8.957 13.452 1.00 90.62 159 ALA A CA 1
ATOM 1207 C C . ALA A 1 159 ? -2.042 9.450 14.417 1.00 90.62 159 ALA A C 1
ATOM 1209 O O . ALA A 1 159 ? -0.851 9.215 14.219 1.00 90.62 159 ALA A O 1
ATOM 1210 N N . LYS A 1 160 ? -2.444 10.167 15.472 1.00 87.44 160 LYS A N 1
ATOM 1211 C CA . LYS A 1 160 ? -1.497 10.711 16.454 1.00 87.44 160 LYS A CA 1
ATOM 1212 C C . LYS A 1 160 ? -0.862 9.586 17.274 1.00 87.44 160 LYS A C 1
ATOM 1214 O O . LYS A 1 160 ? -1.557 8.657 17.673 1.00 87.44 160 LYS A O 1
ATOM 1219 N N . GLY A 1 161 ? 0.429 9.726 17.575 1.00 86.44 161 GLY A N 1
ATOM 1220 C CA . GLY A 1 161 ? 1.163 8.797 18.441 1.00 86.44 161 GLY A CA 1
ATOM 1221 C C . GLY A 1 161 ? 1.556 7.478 17.776 1.00 86.44 161 GLY A C 1
ATOM 1222 O O . GLY A 1 161 ? 1.909 6.537 18.482 1.00 86.44 161 GLY A O 1
ATOM 1223 N N . LEU A 1 162 ? 1.489 7.386 16.442 1.00 89.19 162 LEU A N 1
ATOM 1224 C CA . LEU A 1 162 ? 1.996 6.212 15.742 1.00 89.19 162 LEU A CA 1
ATOM 1225 C C . LEU A 1 162 ? 3.525 6.140 15.825 1.00 89.19 162 LEU A C 1
ATOM 1227 O O . LEU A 1 162 ? 4.193 7.144 15.545 1.00 89.19 162 LEU A O 1
ATOM 1231 N N . PRO A 1 163 ? 4.088 4.952 16.113 1.00 84.25 163 PRO A N 1
ATOM 1232 C CA . PRO A 1 163 ? 5.488 4.675 15.825 1.00 84.25 163 PRO A CA 1
ATOM 1233 C C . PRO A 1 163 ? 5.783 5.035 14.364 1.00 84.25 163 PRO A C 1
ATOM 1235 O O . PRO A 1 163 ? 4.965 4.768 13.489 1.00 84.25 163 PRO A O 1
ATOM 1238 N N . TYR A 1 164 ? 6.919 5.680 14.098 1.00 86.38 164 TYR A N 1
ATOM 1239 C CA . TYR A 1 164 ? 7.323 6.133 12.757 1.00 86.38 164 TYR A CA 1
ATOM 1240 C C . TYR A 1 164 ? 6.442 7.214 12.101 1.00 86.38 164 TYR A C 1
ATOM 1242 O O . TYR A 1 164 ? 6.737 7.623 10.981 1.00 86.38 164 TYR A O 1
ATOM 1250 N N . GLY A 1 165 ? 5.415 7.749 12.775 1.00 85.00 165 GLY A N 1
ATOM 1251 C CA . GLY A 1 165 ? 4.568 8.812 12.215 1.00 85.00 165 GLY A CA 1
ATOM 1252 C C . GLY A 1 165 ? 5.337 10.103 11.906 1.00 85.00 165 GLY A C 1
ATOM 1253 O O . GLY A 1 165 ? 5.200 10.659 10.817 1.00 85.00 165 GLY A O 1
ATOM 1254 N N . ASP A 1 166 ? 6.191 10.547 12.831 1.00 84.69 166 ASP A N 1
ATOM 1255 C CA . ASP A 1 166 ? 7.038 11.733 12.633 1.00 84.69 166 ASP A CA 1
ATOM 1256 C C . ASP A 1 166 ? 8.118 11.498 11.568 1.00 84.69 166 ASP A C 1
ATOM 1258 O O . ASP A 1 166 ? 8.457 12.411 10.815 1.00 84.69 166 ASP A O 1
ATOM 1262 N N . ILE A 1 167 ? 8.611 10.258 11.465 1.00 85.94 167 ILE A N 1
ATOM 1263 C CA . ILE A 1 167 ? 9.576 9.841 10.441 1.00 85.94 167 ILE A CA 1
ATOM 1264 C C . ILE A 1 167 ? 8.921 9.904 9.060 1.00 85.94 167 ILE A C 1
ATOM 1266 O O . ILE A 1 167 ? 9.451 10.575 8.184 1.00 85.94 167 ILE A O 1
A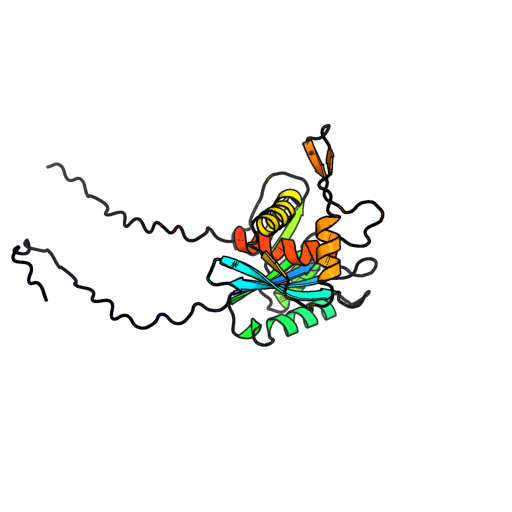TOM 1270 N N . LEU A 1 168 ? 7.726 9.329 8.891 1.00 84.56 168 LEU A N 1
ATOM 1271 C CA . LEU A 1 168 ? 6.961 9.425 7.646 1.00 84.56 168 LEU A CA 1
ATOM 1272 C C . LEU A 1 168 ? 6.673 10.887 7.269 1.00 84.56 168 LEU A C 1
ATOM 1274 O O . LEU A 1 168 ? 6.786 11.262 6.107 1.00 84.56 168 LEU A O 1
ATOM 1278 N N . LEU A 1 169 ? 6.313 11.739 8.237 1.00 82.25 169 LEU A N 1
ATOM 1279 C CA . LEU A 1 169 ? 6.103 13.168 7.979 1.00 82.25 169 LEU A CA 1
ATOM 1280 C C . LEU A 1 169 ? 7.379 13.866 7.507 1.00 82.25 169 LEU A C 1
ATOM 1282 O O . LEU A 1 169 ? 7.309 14.724 6.626 1.00 82.25 169 LEU A O 1
ATOM 1286 N N . LYS A 1 170 ? 8.527 13.525 8.098 1.00 81.44 170 LYS A N 1
ATOM 1287 C CA . LYS A 1 170 ? 9.829 14.036 7.674 1.00 81.44 170 LYS A CA 1
ATOM 1288 C C . LYS A 1 170 ? 10.158 13.554 6.260 1.00 81.44 170 LYS A C 1
ATOM 1290 O O . LYS A 1 170 ? 10.424 14.384 5.402 1.00 81.44 170 LYS A O 1
ATOM 1295 N N . GLU A 1 171 ? 10.045 12.255 5.999 1.00 78.75 171 GLU A N 1
ATOM 1296 C CA . GLU A 1 171 ? 10.304 11.655 4.685 1.00 78.75 171 GLU A CA 1
ATOM 1297 C C . GLU A 1 171 ? 9.407 12.259 3.596 1.00 78.75 171 GLU A C 1
ATOM 1299 O O . GLU A 1 171 ? 9.902 12.612 2.534 1.00 78.75 171 GLU A O 1
ATOM 1304 N N . LEU A 1 172 ? 8.115 12.487 3.868 1.00 77.00 172 LEU A N 1
ATOM 1305 C CA . LEU A 1 172 ? 7.201 13.135 2.917 1.00 77.00 172 LEU A CA 1
ATOM 1306 C C . LEU A 1 172 ? 7.531 14.610 2.647 1.00 77.00 172 LEU A C 1
ATOM 1308 O O . LEU A 1 172 ? 7.267 15.093 1.548 1.00 77.00 172 LEU A O 1
ATOM 1312 N N . ARG A 1 173 ? 8.068 15.343 3.632 1.00 73.25 173 ARG A N 1
ATOM 1313 C CA . ARG A 1 173 ? 8.507 16.742 3.452 1.00 73.25 173 ARG A CA 1
ATOM 1314 C C . ARG A 1 173 ? 9.814 16.830 2.676 1.00 73.25 173 ARG A C 1
ATOM 1316 O O . ARG A 1 173 ? 9.969 17.723 1.846 1.00 73.25 173 ARG A O 1
ATOM 1323 N N . ASP A 1 174 ? 10.727 15.910 2.966 1.00 68.25 174 ASP A N 1
ATOM 1324 C CA . ASP A 1 174 ? 12.041 15.820 2.333 1.00 68.25 174 ASP A CA 1
ATOM 1325 C C . ASP A 1 174 ? 11.945 15.239 0.912 1.00 68.25 174 ASP A C 1
ATOM 1327 O O . ASP A 1 174 ? 12.885 15.388 0.124 1.00 68.25 174 ASP A O 1
ATOM 1331 N N . TYR A 1 175 ? 10.792 14.651 0.564 1.00 65.69 175 TYR A N 1
ATOM 1332 C CA . TYR A 1 175 ? 10.477 14.120 -0.757 1.00 65.69 175 TYR A CA 1
ATOM 1333 C C . TYR A 1 175 ? 10.428 15.225 -1.818 1.00 65.69 175 TYR A C 1
ATOM 1335 O O . TYR A 1 175 ? 9.380 15.750 -2.204 1.00 65.69 175 TYR A O 1
ATOM 1343 N N . GLN A 1 176 ? 11.602 15.609 -2.308 1.00 53.88 176 GLN A N 1
ATOM 1344 C CA . GLN A 1 176 ? 11.745 16.594 -3.366 1.00 53.88 176 GLN A CA 1
ATOM 1345 C C . GLN A 1 176 ? 11.453 15.942 -4.716 1.00 53.88 176 GLN A C 1
ATOM 1347 O O . GLN A 1 176 ? 12.193 15.079 -5.188 1.00 53.88 176 GLN A O 1
ATOM 1352 N N . ILE A 1 177 ? 10.398 16.410 -5.383 1.00 55.97 177 ILE A N 1
ATOM 1353 C CA . ILE A 1 177 ? 10.163 16.097 -6.792 1.00 55.97 177 ILE A CA 1
ATOM 1354 C C . ILE A 1 177 ? 11.228 16.837 -7.607 1.00 55.97 177 ILE A C 1
ATOM 1356 O O . ILE A 1 177 ? 11.100 18.030 -7.890 1.00 55.97 177 ILE A O 1
ATOM 1360 N N . LYS A 1 178 ? 12.309 16.144 -7.973 1.00 49.22 178 LYS A N 1
ATOM 1361 C CA . LYS A 1 178 ? 13.324 16.701 -8.868 1.00 49.22 178 LYS A CA 1
ATOM 1362 C C . LYS A 1 178 ? 12.878 16.478 -10.306 1.00 49.22 178 LYS A C 1
ATOM 1364 O O . LYS A 1 178 ? 13.000 15.386 -10.864 1.00 49.22 178 LYS A O 1
ATOM 1369 N N . PHE A 1 179 ? 12.359 17.539 -10.910 1.00 40.72 179 PHE A N 1
ATOM 1370 C CA . PHE A 1 179 ? 12.125 17.592 -12.346 1.00 40.72 179 PHE A CA 1
ATOM 1371 C C . PHE A 1 179 ? 13.472 17.698 -13.060 1.00 40.72 179 PHE A C 1
ATOM 1373 O O . PHE A 1 179 ? 14.233 18.627 -12.796 1.00 40.72 179 PHE A O 1
ATOM 1380 N N . ASN A 1 180 ? 13.777 16.757 -13.956 1.00 43.38 180 ASN A N 1
ATOM 1381 C CA . ASN A 1 180 ? 14.885 16.923 -14.886 1.00 43.38 180 ASN A CA 1
ATOM 1382 C C . ASN A 1 180 ? 14.342 17.551 -16.184 1.00 43.38 180 ASN A C 1
ATOM 1384 O O . ASN A 1 180 ? 13.760 16.829 -17.000 1.00 43.38 180 ASN A O 1
ATOM 1388 N N . PRO A 1 181 ? 14.518 18.870 -16.401 1.00 38.69 181 PRO A N 1
ATOM 1389 C CA . PRO A 1 181 ? 13.952 19.561 -17.559 1.00 38.69 181 PRO A CA 1
ATOM 1390 C C . PRO A 1 181 ? 14.488 19.044 -18.905 1.00 38.69 181 PRO A C 1
ATOM 1392 O O . PRO A 1 181 ? 13.839 19.248 -19.923 1.00 38.69 181 PRO A O 1
ATOM 1395 N N . ASN A 1 182 ? 15.616 18.322 -18.923 1.00 42.91 182 ASN A N 1
ATOM 1396 C CA . ASN A 1 182 ? 16.245 17.846 -20.160 1.00 42.91 182 ASN A CA 1
ATOM 1397 C C . ASN A 1 182 ? 15.730 16.487 -20.652 1.00 42.91 182 ASN A C 1
ATOM 1399 O O . ASN A 1 182 ? 15.945 16.144 -21.808 1.00 42.91 182 ASN A O 1
ATOM 1403 N N . THR A 1 183 ? 15.091 15.688 -19.794 1.00 45.03 183 THR A N 1
ATOM 1404 C CA . THR A 1 183 ? 14.625 14.334 -20.163 1.00 45.03 183 THR A CA 1
ATOM 1405 C C . THR A 1 183 ? 13.115 14.163 -20.040 1.00 45.03 183 THR A C 1
ATOM 1407 O O . THR A 1 183 ? 12.623 13.068 -20.282 1.00 45.03 183 THR A O 1
ATOM 1410 N N . ALA A 1 184 ? 12.391 15.212 -19.621 1.00 41.03 184 ALA A N 1
ATOM 1411 C CA . ALA A 1 184 ? 10.985 15.163 -19.196 1.00 41.03 184 ALA A CA 1
ATOM 1412 C C . ALA A 1 184 ? 10.681 14.102 -18.111 1.00 41.03 184 ALA A C 1
ATOM 1414 O O . ALA A 1 184 ? 9.531 13.923 -17.716 1.00 41.03 184 ALA A O 1
ATOM 1415 N N . ASN A 1 185 ? 11.712 13.440 -17.577 1.00 41.38 185 ASN A N 1
ATOM 1416 C CA . ASN A 1 185 ? 11.587 12.422 -16.554 1.00 41.38 185 ASN A CA 1
ATOM 1417 C C . ASN A 1 185 ? 11.572 13.091 -15.184 1.00 41.38 185 ASN A C 1
ATOM 1419 O O . ASN A 1 185 ? 12.489 13.828 -14.801 1.00 41.38 185 ASN A O 1
ATOM 1423 N N . VAL A 1 186 ? 10.524 12.801 -14.425 1.00 48.84 186 VAL A N 1
ATOM 1424 C CA . VAL A 1 186 ? 10.436 13.197 -13.026 1.00 48.84 186 VAL A CA 1
ATOM 1425 C C . VAL A 1 186 ? 11.164 12.141 -12.201 1.00 48.84 186 VAL A C 1
ATOM 1427 O O . VAL A 1 186 ? 10.809 10.964 -12.242 1.00 48.84 186 VAL A O 1
ATOM 1430 N N . SER A 1 187 ? 12.216 12.543 -11.490 1.00 49.34 187 SER A N 1
ATOM 1431 C CA . SER A 1 187 ? 12.942 11.649 -10.588 1.00 49.34 187 SER A CA 1
ATOM 1432 C C . SER A 1 187 ? 12.405 11.821 -9.173 1.00 49.34 187 SER A C 1
ATOM 1434 O O . SER A 1 187 ? 12.319 12.939 -8.664 1.00 49.34 187 SER A O 1
ATOM 1436 N N . PHE A 1 188 ? 12.041 10.702 -8.550 1.00 51.78 188 PHE A N 1
ATOM 1437 C CA . PHE A 1 188 ? 11.500 10.656 -7.196 1.00 51.78 188 PHE A CA 1
ATOM 1438 C C . PHE A 1 188 ? 12.499 9.983 -6.284 1.00 51.78 188 PHE A C 1
ATOM 1440 O O . PHE A 1 188 ? 12.820 8.804 -6.470 1.00 51.78 188 PHE A O 1
ATOM 1447 N N . GLY A 1 189 ? 12.957 10.734 -5.299 1.00 50.34 189 GLY A N 1
ATOM 1448 C CA . GLY A 1 189 ? 13.779 10.198 -4.245 1.00 50.34 189 GLY A CA 1
ATOM 1449 C C . GLY A 1 189 ? 14.130 11.282 -3.258 1.00 50.34 189 GLY A C 1
ATOM 1450 O O . GLY A 1 189 ? 14.233 12.468 -3.592 1.00 50.34 189 GLY A O 1
ATOM 1451 N N . ASN A 1 190 ? 14.365 10.831 -2.046 1.00 45.09 190 ASN A N 1
ATOM 1452 C CA . ASN A 1 190 ? 15.073 11.617 -1.080 1.00 45.09 190 ASN A CA 1
ATOM 1453 C C . ASN A 1 190 ? 16.506 11.890 -1.582 1.00 45.09 190 ASN A C 1
ATOM 1455 O O . ASN A 1 190 ? 17.096 11.100 -2.324 1.00 45.09 190 ASN A O 1
ATOM 1459 N N . GLY A 1 191 ? 17.065 13.061 -1.256 1.00 39.16 191 GLY A N 1
ATOM 1460 C CA . GLY A 1 191 ? 18.479 13.347 -1.530 1.00 39.16 191 GLY A CA 1
ATOM 1461 C C . GLY A 1 191 ? 19.380 12.240 -0.966 1.00 39.16 191 GLY A C 1
ATOM 1462 O O . GLY A 1 191 ? 18.931 11.449 -0.148 1.00 39.16 191 GLY A O 1
ATOM 1463 N N . ARG A 1 192 ? 20.657 12.202 -1.372 1.00 36.03 192 ARG A N 1
ATOM 1464 C CA . ARG A 1 192 ? 21.665 11.174 -1.012 1.00 36.03 192 ARG A CA 1
ATOM 1465 C C . ARG A 1 192 ? 21.865 10.914 0.506 1.00 36.03 192 ARG A C 1
ATOM 1467 O O . ARG A 1 192 ? 22.738 10.135 0.855 1.00 36.03 192 ARG A O 1
ATOM 1474 N N . GLU A 1 193 ? 21.085 11.555 1.375 1.00 35.16 193 GLU A N 1
ATOM 1475 C CA . GLU A 1 193 ? 21.132 11.506 2.838 1.00 35.16 193 GLU A CA 1
ATOM 1476 C C . GLU A 1 193 ? 19.811 11.105 3.522 1.00 35.16 193 GLU A C 1
ATOM 1478 O O . GLU A 1 193 ? 19.805 11.032 4.748 1.00 35.16 193 GLU A O 1
ATOM 1483 N N . ALA A 1 194 ? 18.692 10.858 2.822 1.00 42.72 194 ALA A N 1
ATOM 1484 C CA . ALA A 1 194 ? 17.525 10.297 3.515 1.00 42.72 194 ALA A CA 1
ATOM 1485 C C . ALA A 1 194 ? 17.464 8.784 3.320 1.00 42.72 194 ALA A C 1
ATOM 1487 O O . ALA A 1 194 ? 17.370 8.278 2.204 1.00 42.72 194 ALA A O 1
ATOM 1488 N N . GLU A 1 195 ? 17.604 8.101 4.451 1.00 49.66 195 GLU A N 1
ATOM 1489 C CA . GLU A 1 195 ? 18.085 6.730 4.516 1.00 49.66 195 GLU A CA 1
ATOM 1490 C C . GLU A 1 195 ? 17.131 5.708 3.890 1.00 49.66 195 GLU A C 1
ATOM 1492 O O . GLU A 1 195 ? 17.646 4.745 3.344 1.00 49.66 195 GLU A O 1
ATOM 1497 N N . HIS A 1 196 ? 15.802 5.908 3.851 1.00 56.44 196 HIS A N 1
ATOM 1498 C CA . HIS A 1 196 ? 14.878 4.964 3.195 1.00 56.44 196 HIS A CA 1
ATOM 1499 C C . HIS A 1 196 ? 13.592 5.649 2.657 1.00 56.44 196 HIS A C 1
ATOM 1501 O O . HIS A 1 196 ? 13.090 6.597 3.257 1.00 56.44 196 HIS A O 1
ATOM 1507 N N . ASP A 1 197 ? 13.065 5.171 1.515 1.00 72.50 197 ASP A N 1
ATOM 1508 C CA . ASP A 1 197 ? 11.782 5.578 0.879 1.00 72.50 197 ASP A CA 1
ATOM 1509 C C . ASP A 1 197 ? 10.610 4.640 1.292 1.00 72.50 197 ASP A C 1
ATOM 1511 O O . ASP A 1 197 ? 9.486 4.7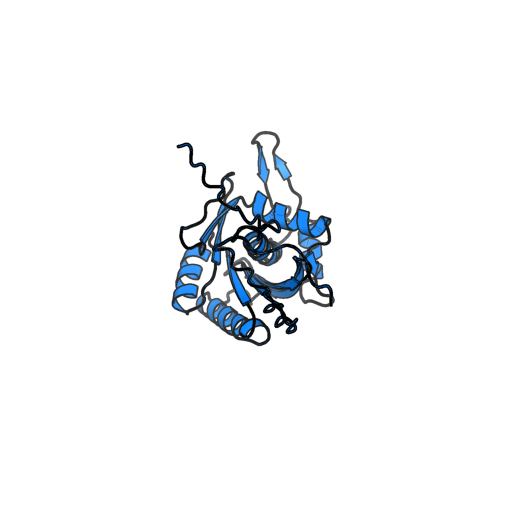42 0.787 1.00 72.50 197 ASP A O 1
ATOM 1515 N N . ASP A 1 198 ? 10.879 3.698 2.193 1.00 83.69 198 ASP A N 1
ATOM 1516 C CA . ASP A 1 198 ? 10.077 2.504 2.461 1.00 83.69 198 ASP A CA 1
ATOM 1517 C C . ASP A 1 198 ? 8.706 2.811 3.079 1.00 83.69 198 ASP A C 1
ATOM 1519 O O . ASP A 1 198 ? 7.670 2.335 2.607 1.00 83.69 198 ASP A O 1
ATOM 1523 N N . LEU A 1 199 ? 8.657 3.673 4.100 1.00 88.25 199 LEU A N 1
ATOM 1524 C CA . LEU A 1 199 ? 7.390 4.069 4.729 1.00 88.25 199 LEU A CA 1
ATOM 1525 C C . LEU A 1 199 ? 6.508 4.866 3.761 1.00 88.25 199 LEU A C 1
ATOM 1527 O O . LEU A 1 199 ? 5.282 4.720 3.772 1.00 88.25 199 LEU A O 1
ATOM 1531 N N . VAL A 1 200 ? 7.120 5.687 2.903 1.00 89.50 200 VAL A N 1
ATOM 1532 C CA . VAL A 1 200 ? 6.403 6.443 1.871 1.00 89.50 200 VAL A CA 1
ATOM 1533 C C . VAL A 1 200 ? 5.746 5.483 0.883 1.00 89.50 200 VAL A C 1
ATOM 1535 O O . VAL A 1 200 ? 4.555 5.635 0.604 1.00 89.50 200 VAL A O 1
ATOM 1538 N N . LEU A 1 201 ? 6.468 4.472 0.392 1.00 90.75 201 LEU A N 1
ATOM 1539 C CA . LEU A 1 201 ? 5.918 3.472 -0.530 1.00 90.75 201 LEU A CA 1
ATOM 1540 C C . LEU A 1 201 ? 4.851 2.594 0.129 1.00 90.75 201 LEU A C 1
ATOM 1542 O O . LEU A 1 201 ? 3.782 2.396 -0.461 1.00 90.75 201 LEU A O 1
ATOM 1546 N N . ALA A 1 202 ? 5.074 2.167 1.374 1.00 94.25 202 ALA A N 1
ATOM 1547 C CA . ALA A 1 202 ? 4.098 1.404 2.148 1.00 94.25 202 ALA A CA 1
ATOM 1548 C C . ALA A 1 202 ? 2.764 2.154 2.310 1.00 94.25 202 ALA A C 1
ATOM 1550 O O . ALA A 1 202 ? 1.714 1.521 2.393 1.00 94.25 202 ALA A O 1
ATOM 1551 N N . VAL A 1 203 ? 2.764 3.493 2.301 1.00 94.94 203 VAL A N 1
ATOM 1552 C CA . VAL A 1 203 ? 1.537 4.309 2.323 1.00 94.94 203 VAL A CA 1
ATOM 1553 C C . VAL A 1 203 ? 1.019 4.636 0.918 1.00 94.94 203 VAL A C 1
ATOM 1555 O O . VAL A 1 203 ? -0.191 4.590 0.685 1.00 94.94 203 VAL A O 1
ATOM 1558 N N . ALA A 1 204 ? 1.897 4.963 -0.030 1.00 93.88 204 ALA A N 1
ATOM 1559 C CA . ALA A 1 204 ? 1.513 5.431 -1.361 1.00 93.88 204 ALA A CA 1
ATOM 1560 C C . ALA A 1 204 ? 0.867 4.330 -2.214 1.00 93.88 204 ALA A C 1
ATOM 1562 O O . ALA A 1 204 ? -0.142 4.573 -2.878 1.00 93.88 204 ALA A O 1
ATOM 1563 N N . ILE A 1 205 ? 1.411 3.111 -2.173 1.00 95.69 205 ILE A N 1
ATOM 1564 C CA . ILE A 1 205 ? 0.923 1.963 -2.949 1.00 95.69 205 ILE A CA 1
ATOM 1565 C C . ILE A 1 205 ? -0.543 1.625 -2.626 1.00 95.69 205 ILE A C 1
ATOM 1567 O O . ILE A 1 205 ? -1.367 1.649 -3.548 1.00 95.69 205 ILE A O 1
ATOM 1571 N N . PRO A 1 206 ? -0.927 1.336 -1.363 1.00 96.44 206 PRO A N 1
ATOM 1572 C CA . PRO A 1 206 ? -2.317 1.015 -1.045 1.00 96.44 206 PRO A CA 1
ATOM 1573 C C . PRO A 1 206 ? -3.261 2.182 -1.336 1.00 96.44 206 PRO A C 1
ATOM 1575 O O . PRO A 1 206 ? -4.398 1.953 -1.746 1.00 96.44 206 PRO A O 1
ATOM 1578 N N . LEU A 1 207 ? -2.801 3.424 -1.162 1.00 95.31 207 LEU A N 1
ATOM 1579 C CA . LEU A 1 207 ? -3.593 4.616 -1.445 1.00 95.31 207 LEU A CA 1
ATOM 1580 C C . LEU A 1 207 ? -3.901 4.752 -2.940 1.00 95.31 207 LEU A C 1
ATOM 1582 O O . LEU A 1 207 ? -5.055 4.937 -3.326 1.00 95.31 207 LEU A O 1
ATOM 1586 N N . TRP A 1 208 ? -2.883 4.603 -3.787 1.00 96.06 208 TRP A N 1
ATOM 1587 C CA . TRP A 1 208 ? -3.049 4.670 -5.234 1.00 96.06 208 TRP A CA 1
ATOM 1588 C C . TRP A 1 208 ? -3.934 3.526 -5.744 1.00 96.06 208 TRP A C 1
ATOM 1590 O O . TRP A 1 208 ? -4.836 3.760 -6.550 1.00 96.06 208 TRP A O 1
ATOM 1600 N N . ILE A 1 209 ? -3.752 2.303 -5.230 1.00 95.88 209 ILE A N 1
ATOM 1601 C CA . ILE A 1 209 ? -4.615 1.156 -5.556 1.00 95.88 209 ILE A CA 1
ATOM 1602 C C . ILE A 1 209 ? -6.062 1.438 -5.137 1.00 95.88 209 ILE A C 1
ATOM 1604 O O . ILE A 1 209 ? -6.978 1.195 -5.922 1.00 95.88 209 ILE A O 1
ATOM 1608 N N . ALA A 1 210 ? -6.289 1.980 -3.939 1.00 94.00 210 ALA A N 1
ATOM 1609 C CA . ALA A 1 210 ? -7.629 2.297 -3.450 1.00 94.00 210 ALA A CA 1
ATOM 1610 C C . ALA A 1 210 ? -8.377 3.301 -4.346 1.00 94.00 210 ALA A C 1
ATOM 1612 O O . ALA A 1 210 ? -9.604 3.229 -4.456 1.00 94.00 210 ALA A O 1
ATOM 1613 N N . GLU A 1 211 ? -7.650 4.215 -4.991 1.00 93.06 211 GLU A N 1
ATOM 1614 C CA . GLU A 1 211 ? -8.211 5.227 -5.889 1.00 93.06 211 GLU A CA 1
ATOM 1615 C C . GLU A 1 211 ? -8.366 4.761 -7.344 1.00 93.06 211 GLU A C 1
ATOM 1617 O O . GLU A 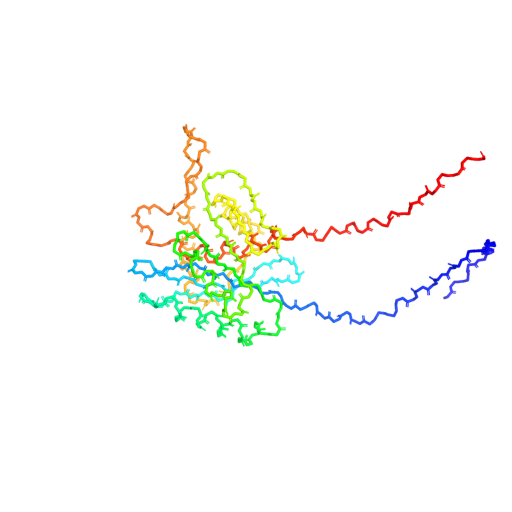1 211 ? -9.252 5.258 -8.038 1.00 93.06 211 GLU A O 1
ATOM 1622 N N . ASN A 1 212 ? -7.547 3.806 -7.805 1.00 93.19 212 ASN A N 1
ATOM 1623 C CA . ASN A 1 212 ? -7.434 3.468 -9.232 1.00 93.19 212 ASN A CA 1
ATOM 1624 C C . ASN A 1 212 ? -7.830 2.027 -9.595 1.00 93.19 212 ASN A C 1
ATOM 1626 O O . ASN A 1 212 ? -7.997 1.722 -10.778 1.00 93.19 212 ASN A O 1
ATOM 1630 N N . ARG A 1 213 ? -7.980 1.121 -8.617 1.00 90.31 213 ARG A N 1
ATOM 1631 C CA . ARG A 1 213 ? -8.280 -0.299 -8.888 1.00 90.31 213 ARG A CA 1
ATOM 1632 C C . ARG A 1 213 ? -9.656 -0.499 -9.502 1.00 90.31 213 ARG A C 1
ATOM 1634 O O . ARG A 1 213 ? -9.807 -1.289 -10.433 1.00 90.31 213 ARG A O 1
ATOM 1641 N N . TYR A 1 214 ? -10.640 0.228 -8.989 1.00 84.31 214 TYR A N 1
ATOM 1642 C CA . TYR A 1 214 ? -12.012 0.180 -9.468 1.00 84.31 214 TYR A CA 1
ATOM 1643 C C . TYR A 1 214 ? -12.486 1.582 -9.832 1.00 84.31 214 TYR A C 1
ATOM 1645 O O . TYR A 1 214 ? -12.120 2.539 -9.145 1.00 84.31 214 TYR A O 1
ATOM 1653 N N . PRO A 1 215 ? -13.323 1.722 -10.876 1.00 67.50 215 PRO A N 1
ATOM 1654 C CA . PRO A 1 215 ? -13.967 2.990 -11.165 1.00 67.50 215 PRO A CA 1
ATOM 1655 C C . PRO A 1 215 ? -14.685 3.471 -9.908 1.00 67.50 215 PRO A C 1
ATOM 1657 O O . PRO A 1 215 ? -15.384 2.689 -9.252 1.00 67.50 215 PRO A O 1
ATOM 1660 N N . ARG A 1 216 ? -14.537 4.755 -9.570 1.00 57.72 216 ARG A N 1
ATOM 1661 C CA . ARG A 1 216 ? -15.392 5.341 -8.539 1.00 57.72 216 ARG A CA 1
ATOM 1662 C C . ARG A 1 216 ? -16.841 5.092 -8.969 1.00 57.72 216 ARG A C 1
ATOM 1664 O O . ARG A 1 216 ? -17.155 5.358 -10.134 1.00 57.72 216 ARG A O 1
ATOM 1671 N N . PRO A 1 217 ? -17.714 4.563 -8.092 1.00 50.50 217 PRO A N 1
ATOM 1672 C CA . PRO A 1 217 ? -19.122 4.450 -8.422 1.00 50.50 217 PRO A CA 1
ATOM 1673 C C . PRO A 1 217 ? -19.600 5.847 -8.807 1.00 50.50 217 PRO A C 1
ATOM 1675 O O . PRO A 1 217 ? -19.534 6.785 -8.013 1.00 50.50 217 PRO A O 1
ATOM 1678 N N . ASN A 1 218 ? -19.975 5.995 -10.073 1.00 39.28 218 ASN A N 1
ATOM 1679 C CA . ASN A 1 218 ? -20.457 7.254 -10.602 1.00 39.28 218 ASN A CA 1
ATOM 1680 C C . ASN A 1 218 ? -21.711 7.617 -9.783 1.00 39.28 218 ASN A C 1
ATOM 1682 O O . ASN A 1 218 ? -22.626 6.794 -9.728 1.00 39.28 218 ASN A O 1
ATOM 1686 N N . PRO A 1 219 ? -21.813 8.803 -9.152 1.00 40.50 219 PRO A N 1
ATOM 1687 C CA . PRO A 1 219 ? -23.030 9.183 -8.428 1.00 40.50 219 PRO A CA 1
ATOM 1688 C C . PRO A 1 219 ? -24.242 9.327 -9.365 1.00 40.50 219 PRO A C 1
ATOM 1690 O O . PRO A 1 219 ? -25.380 9.428 -8.915 1.00 40.50 219 PRO A O 1
ATOM 1693 N N . ILE A 1 220 ? -24.018 9.305 -10.680 1.00 35.72 220 ILE A N 1
ATOM 1694 C CA . ILE A 1 220 ? -25.063 9.345 -11.692 1.00 35.72 220 ILE A CA 1
ATOM 1695 C C . ILE A 1 220 ? -25.452 7.912 -12.063 1.00 35.72 220 ILE A C 1
ATOM 1697 O O . ILE A 1 220 ? -25.038 7.373 -13.089 1.00 35.72 220 ILE A O 1
ATOM 1701 N N . CYS A 1 221 ? -26.318 7.313 -11.250 1.00 34.50 221 CYS A N 1
ATOM 1702 C CA . CYS A 1 221 ? -27.221 6.278 -11.738 1.00 34.50 221 CYS A CA 1
ATOM 1703 C C . CYS A 1 221 ? -28.231 6.970 -12.675 1.00 34.50 221 CYS A C 1
ATOM 1705 O O . CYS A 1 221 ? -29.328 7.347 -12.267 1.00 34.50 221 CYS A O 1
ATOM 1707 N N . ARG A 1 222 ? -27.847 7.237 -13.931 1.00 31.05 222 ARG A N 1
ATOM 1708 C CA . ARG A 1 222 ? -28.818 7.622 -14.963 1.00 31.05 222 ARG A CA 1
ATOM 1709 C C . ARG A 1 222 ? -29.579 6.351 -15.313 1.00 31.05 222 ARG A C 1
ATOM 1711 O O . ARG A 1 222 ? -29.049 5.487 -16.003 1.00 31.05 222 ARG A O 1
ATOM 1718 N N . LEU A 1 223 ? -30.812 6.243 -14.825 1.00 35.91 223 LEU A N 1
ATOM 1719 C CA . LEU A 1 223 ? -31.796 5.322 -15.379 1.00 35.91 223 LEU A CA 1
ATOM 1720 C C . LEU A 1 223 ? -31.968 5.700 -16.858 1.00 35.91 223 LEU A C 1
ATOM 1722 O O . LEU A 1 223 ? -32.628 6.686 -17.186 1.00 35.91 223 LEU A O 1
ATOM 1726 N N . ILE A 1 224 ? -31.311 4.975 -17.758 1.00 33.75 224 ILE A N 1
ATOM 1727 C CA . ILE A 1 224 ? -31.566 5.109 -19.189 1.00 33.75 224 ILE A CA 1
ATOM 1728 C C . ILE A 1 224 ? -32.869 4.352 -19.444 1.00 33.75 224 ILE A C 1
ATOM 1730 O O . ILE A 1 224 ? -32.873 3.133 -19.589 1.00 33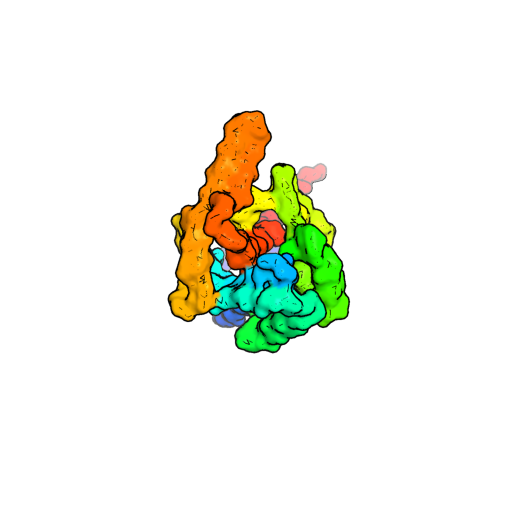.75 224 ILE A O 1
ATOM 1734 N N . SER A 1 225 ? -33.989 5.078 -19.453 1.00 39.12 225 SER A N 1
ATOM 1735 C CA . SER A 1 225 ? -35.212 4.593 -20.088 1.00 39.12 225 SER A CA 1
ATOM 1736 C C . SER A 1 225 ? -34.926 4.489 -21.583 1.00 39.12 225 SER A C 1
ATOM 1738 O O . SER A 1 225 ? -34.703 5.498 -22.257 1.00 39.12 225 SER A O 1
ATOM 1740 N N . VAL A 1 226 ? -34.841 3.263 -22.093 1.00 36.75 226 VAL A N 1
ATOM 1741 C CA . VAL A 1 226 ? -34.673 3.005 -23.522 1.00 36.75 226 VAL A CA 1
ATOM 1742 C C . VAL A 1 226 ? -36.010 3.323 -24.190 1.00 36.75 226 VAL A C 1
ATOM 1744 O O . VAL A 1 226 ? -36.922 2.503 -24.219 1.00 36.75 226 VAL A O 1
ATOM 1747 N N . GLY A 1 227 ? -36.145 4.554 -24.684 1.00 37.28 227 GLY A N 1
ATOM 1748 C CA . GLY A 1 227 ? -37.274 4.971 -25.506 1.00 37.28 227 GLY A CA 1
ATOM 1749 C C . GLY A 1 227 ? -37.270 4.208 -26.828 1.00 37.28 227 GLY A C 1
ATOM 1750 O O . GLY A 1 227 ? -36.508 4.532 -27.739 1.00 37.28 227 GLY A O 1
ATOM 1751 N N . GLY A 1 228 ? -38.121 3.188 -26.931 1.00 33.88 228 GLY A N 1
ATOM 1752 C CA . GLY A 1 228 ? -38.392 2.491 -28.180 1.00 33.88 228 GLY A CA 1
ATOM 1753 C C . GLY A 1 228 ? -39.036 3.437 -29.193 1.00 33.88 228 GLY A C 1
ATOM 1754 O O . GLY A 1 228 ? -40.176 3.860 -29.029 1.00 33.88 228 GLY A O 1
ATOM 1755 N N . ARG A 1 229 ? -38.309 3.753 -30.270 1.00 40.31 229 ARG A N 1
ATOM 1756 C CA . ARG A 1 229 ? -38.907 4.227 -31.524 1.00 40.31 229 ARG A CA 1
ATOM 1757 C C . ARG A 1 229 ? -39.745 3.091 -32.108 1.00 40.31 229 ARG A C 1
ATOM 1759 O O . ARG A 1 229 ? -39.196 2.026 -32.366 1.00 40.31 229 ARG A O 1
ATOM 1766 N N . HIS A 1 230 ? -41.019 3.334 -32.385 1.00 35.62 230 HIS A N 1
ATOM 1767 C CA . HIS A 1 230 ? -41.768 2.615 -33.417 1.00 35.62 230 HIS A CA 1
ATOM 1768 C C . HIS A 1 230 ? -42.374 3.667 -34.352 1.00 35.62 230 HIS A C 1
ATOM 1770 O O . HIS A 1 230 ? -43.168 4.505 -33.925 1.00 35.62 230 HIS A O 1
ATOM 1776 N N . ARG A 1 231 ? -41.939 3.668 -35.617 1.00 38.47 231 ARG A N 1
ATOM 1777 C CA . ARG A 1 231 ? -42.733 4.204 -36.727 1.00 38.47 231 ARG A CA 1
ATOM 1778 C C . ARG A 1 231 ? -43.394 2.994 -37.388 1.00 38.47 231 ARG A C 1
ATOM 1780 O O . ARG A 1 231 ? -42.690 2.021 -37.638 1.00 38.47 231 ARG A O 1
ATOM 1787 N N . TRP A 1 232 ? -44.708 3.141 -37.540 1.00 40.88 232 TRP A N 1
ATOM 1788 C CA . TRP A 1 232 ? -45.688 2.475 -38.403 1.00 40.88 232 TRP A CA 1
ATOM 1789 C C . TRP A 1 232 ? -45.185 1.378 -39.336 1.00 40.88 232 TRP A C 1
ATOM 1791 O O . TRP A 1 232 ? -44.279 1.674 -40.147 1.00 40.88 232 TRP A O 1
#

Secondary structure (DSSP, 8-state):
-PPP-SPPPTT----------PPPPPPPPEEEEEEE---SSS--EEEEEEE-TTS-EEEEEEEEPPTT--HHHHHHHHHHHHTSTTGGGSEEEEEEE-STTHHHHHHHHHHTT--PEEEEEESSS--EE-TTSSEEEEEHHHHHHHHHHHHHTT-EEEPTT-TTHHHHHHHHHH--EEE-TTT-PEEE---TT----HHHHHHHHHHHHHHHSS----S-------------

Solvent-accessible surface area (backbone atoms only — not comparable to full-atom values): 13680 Å² total; per-residue (Å²): 138,84,82,80,88,73,81,77,56,95,88,63,79,85,79,81,78,76,77,74,84,66,81,72,75,78,75,70,54,36,34,28,35,9,34,24,77,40,36,86,88,44,56,23,13,38,21,34,33,37,49,46,96,88,72,32,38,32,38,76,44,52,48,69,50,66,75,60,51,48,68,71,59,50,48,53,49,52,52,52,54,53,63,31,86,71,41,54,82,32,52,58,43,41,25,33,43,30,44,85,77,16,45,67,51,51,57,52,38,43,75,73,70,44,84,48,30,34,37,30,66,42,89,64,88,68,73,47,68,45,97,85,64,43,36,35,38,36,21,50,64,57,33,50,47,49,44,53,52,34,46,74,70,64,37,42,45,74,50,85,89,43,60,64,44,69,54,44,54,48,50,63,69,54,48,47,80,44,71,38,88,90,71,79,46,72,46,82,52,52,58,105,80,55,92,72,69,33,59,56,45,5,47,18,52,27,51,38,45,72,66,65,70,52,81,72,81,65,91,71,80,71,82,78,78,82,78,78,85,79,81,133

Radius of gyration: 23.27 Å; Cα contacts (8 Å, |Δi|>4): 353; chains: 1; bounding box: 78×39×57 Å

Foldseek 3Di:
DDDDPDDDDVPDDPDPPPPPCPPPDPAFWEKEWFWEDDAAQDWIKIWIWTQDPVRFIETPAIDTDDHRQDLVNVLVVVVVVCCDPPNVVGNYEYEYECEDPNVVSLVVSVVVVHLHAYEYEDQDCDKDADPVLSYIYHHPCLLLVLVLVCVVVVRYYYDPPYDCPVVLVVQNVQFDQDQDVVPSTTDTDRPPPSRDCNRVNNPSRRSSCVPPSDPDPDPDPPPPPPDDDDDD

Sequence (232 aa):
MHIDDEPLRPGEVRAFVKYKSTPARPAPQRYFVGWDIGQSQDYSAVAVLKKTDAGNYVVNHLERLSLGMSYPSQIDHIYSLANRKPLAGADTTVCLDKTGVGAPVYDATRKKGINAVGLTLHGGDAVTWDEDRMAVKAPKKDVIGCLVVLAQCGSIKIAKGLPYGDILLKELRDYQIKFNPNTANVSFGNGREAEHDDLVLAVAIPLWIAENRYPRPNPICRLISVGGRHRW

Mean predicted aligned error: 12.21 Å

Nearest PDB structures (foldseek):
  4kpy-assembly2_B  TM=3.536E-01  e=5.553E-02  Thermus thermophilus HB27
  4ncb-assembly2_B  TM=3.373E-01  e=7.113E-02  Thermus thermophilus
  4kpy-assembly1_A  TM=3.179E-01  e=1.167E-01  Thermus thermophilus HB27
  5xow-assembly1_A  TM=3.076E-01  e=2.038E-01  Thermus thermophilus HB27
  3rwa-assembly2_H  TM=3.160E-01  e=9.468E+00  Entacmaea quadricolor

pLDDT: mean 76.76, std 21.71, range [31.05, 97.62]